Protein AF-A0A3D4B6J5-F1 (afdb_monomer)

Solvent-accessible surface area (backbone atoms only — not comparable to full-atom values): 12930 Å² total; per-residue (Å²): 133,82,93,45,70,67,62,50,54,50,40,15,64,76,48,80,73,34,90,58,74,60,60,47,76,58,86,95,44,76,42,69,60,64,53,72,69,57,47,26,40,58,63,0,44,45,95,86,38,39,26,37,39,36,28,46,95,87,40,67,61,27,52,51,50,52,49,55,35,54,78,70,71,49,35,47,21,80,42,49,40,87,82,30,72,70,48,45,54,50,40,15,64,75,51,79,71,34,83,60,61,22,30,34,30,50,70,84,44,79,38,72,57,65,53,73,67,56,49,28,64,76,59,48,58,86,70,70,82,66,78,61,91,56,78,41,78,36,86,36,34,21,67,67,36,39,52,52,46,59,56,45,51,74,77,63,52,48,56,40,32,39,24,71,81,54,75,16,36,74,50,31,74,34,77,69,41,61,82,47,91,99,41,77,65,44,38,18,46,59,56,31,50,66,62,58,37,97,80,63,66,32,53,22,39,29,81,47,76,57,102,88,49,75,47,60,83,39,51,46,69,74,44,44,77,102

Nearest PDB structures (foldseek):
  5mh4-assembly1_A  TM=7.994E-01  e=3.575E-06  Lactococcus cremoris
  5uwy-assembly1_A-2  TM=8.002E-01  e=4.892E-06  Streptococcus pyogenes
  4gcm-assembly1_A  TM=7.683E-01  e=3.575E-06  Staphylococcus aureus subsp. aureus MW2
  7jyp-assembly1_A-2  TM=7.982E-01  e=8.081E-06  Thermosipho africanus TCF52B
  3cty-assembly1_A  TM=7.848E-01  e=1.513E-05  Thermoplasma acidophilum

Radius of gyration: 24.41 Å; Cα contacts (8 Å, |Δi|>4): 348; chains: 1; bounding box: 59×61×58 Å

pLDDT: mean 81.6, std 15.16, range [32.34, 97.25]

Mean predicted aligned error: 14.59 Å

Sequence (226 aa):
MDIDEDATHRVEAINNGKRIIPTLVIGDQTCTNPDNAVLARVLGINEAGRVILYGADWCPDCHRAKSYLQDNSIHYMFVDIDAHDWAVEAVEHINNGKRSIPTILINDTPYTNPDNATLRDVLNIDQEDVSKCCDTVIIGAGAAGLTAYIYIQRDKFDSLILERKNIGGKAFLTETIENHPGFTKIAGPELMERKADRRLRAIAQVTSATGEGVIASYGVRAYLKR

Secondary structure (DSSP, 8-state):
--S-HHHHHHHHHHTTT---SSEEEETTEEEES--HHHHHHHHTEETTEEEEEEE-TT-HHHHHHHHHHHHTT---EEEETTT-HHHHHHHHHHTTT---SSEEEETTEEEES--HHHHHHHTTTT--------SEEEE--BHHHHHHHHHHHHTT--EEEEESS-TBHHHHT-S-BS-STT-SSB-HHHHHHHHT-TT-TTEEEEEEEETTEEEEEESHHHHHT-

Structure (mmCIF, N/CA/C/O backbone):
data_AF-A0A3D4B6J5-F1
#
_entry.id   AF-A0A3D4B6J5-F1
#
loop_
_atom_site.group_PDB
_atom_site.id
_atom_site.type_symbol
_atom_site.label_atom_id
_atom_site.label_alt_id
_atom_site.label_comp_id
_atom_site.label_asym_id
_atom_site.label_entity_id
_atom_site.label_seq_id
_atom_site.pdbx_PDB_ins_code
_atom_site.Cartn_x
_atom_site.Cartn_y
_atom_site.Cartn_z
_atom_site.occupancy
_atom_site.B_iso_or_equiv
_atom_site.auth_seq_id
_atom_site.auth_comp_id
_atom_site.auth_asym_id
_atom_site.auth_atom_id
_atom_site.pdbx_PDB_model_num
ATOM 1 N N . MET A 1 1 ? 3.116 -38.453 14.203 1.00 48.81 1 MET A N 1
ATOM 2 C CA . MET A 1 1 ? 1.812 -38.934 14.690 1.00 48.81 1 MET A CA 1
ATOM 3 C C . MET A 1 1 ? 0.843 -37.809 14.462 1.00 48.81 1 MET A C 1
ATOM 5 O O . MET A 1 1 ? 1.063 -36.733 15.004 1.00 48.81 1 MET A O 1
ATOM 9 N N . ASP A 1 2 ? -0.132 -38.039 13.597 1.00 59.69 2 ASP A N 1
ATOM 10 C CA . ASP A 1 2 ? -1.177 -37.066 13.317 1.00 59.69 2 ASP A CA 1
ATOM 11 C C . ASP A 1 2 ? -2.192 -37.189 14.428 1.00 59.69 2 ASP A C 1
ATOM 13 O O . ASP A 1 2 ? -2.772 -38.248 14.632 1.00 59.69 2 ASP A O 1
ATOM 17 N N . ILE A 1 3 ? -2.282 -36.137 15.229 1.00 66.25 3 ILE A N 1
ATOM 18 C CA . ILE A 1 3 ? -3.119 -36.123 16.427 1.00 66.25 3 ILE A CA 1
ATOM 19 C C . ILE A 1 3 ? -4.604 -35.999 16.025 1.00 66.25 3 ILE A C 1
ATOM 21 O O . ILE A 1 3 ? -5.478 -36.304 16.827 1.00 66.25 3 ILE A O 1
ATOM 25 N N . ASP A 1 4 ? -4.879 -35.596 14.778 1.00 81.06 4 ASP A N 1
ATOM 26 C CA . ASP A 1 4 ? -6.208 -35.279 14.263 1.00 81.06 4 ASP A CA 1
ATOM 27 C C . ASP A 1 4 ? -6.303 -35.599 12.747 1.00 81.06 4 ASP A C 1
ATOM 29 O O . ASP A 1 4 ? -5.545 -35.059 11.924 1.00 81.06 4 ASP A O 1
ATOM 33 N N . GLU A 1 5 ? -7.204 -36.517 12.379 1.00 82.12 5 GLU A N 1
ATOM 34 C CA . GLU A 1 5 ? -7.488 -36.902 10.986 1.00 82.12 5 GLU A CA 1
ATOM 35 C C . GLU A 1 5 ? -8.218 -35.789 10.215 1.00 82.12 5 GLU A C 1
ATOM 37 O O . GLU A 1 5 ? -7.901 -35.553 9.044 1.00 82.12 5 GLU A O 1
ATOM 42 N N . ASP A 1 6 ? -9.101 -35.027 10.868 1.00 84.50 6 ASP A N 1
ATOM 43 C CA . ASP A 1 6 ? -9.832 -33.914 10.248 1.00 84.50 6 ASP A CA 1
ATOM 44 C C . ASP A 1 6 ? -8.870 -32.786 9.861 1.00 84.50 6 ASP A C 1
ATOM 46 O O . ASP A 1 6 ? -8.948 -32.221 8.763 1.00 84.50 6 ASP A O 1
ATOM 50 N N . ALA A 1 7 ? -7.895 -32.491 10.728 1.00 79.75 7 ALA A N 1
ATOM 51 C CA . ALA A 1 7 ? -6.840 -31.528 10.423 1.00 79.75 7 ALA A CA 1
ATOM 52 C C . ALA A 1 7 ? -6.001 -31.969 9.211 1.00 79.75 7 ALA A C 1
ATOM 54 O O . ALA A 1 7 ? -5.632 -31.142 8.372 1.00 79.75 7 ALA A O 1
ATOM 55 N N . THR A 1 8 ? -5.733 -33.271 9.084 1.00 84.00 8 THR A N 1
ATOM 56 C CA . THR A 1 8 ? -4.980 -33.831 7.952 1.00 84.00 8 THR A CA 1
ATOM 57 C C . THR A 1 8 ? -5.750 -33.687 6.643 1.00 84.00 8 THR A C 1
ATOM 59 O O . THR A 1 8 ? -5.207 -33.128 5.685 1.00 84.00 8 THR A O 1
ATOM 62 N N . HIS A 1 9 ? -7.026 -34.078 6.625 1.00 86.94 9 HIS A N 1
ATOM 63 C CA . HIS A 1 9 ? -7.891 -33.914 5.456 1.00 86.94 9 HIS A CA 1
ATOM 64 C C . HIS A 1 9 ? -8.026 -32.453 5.030 1.00 86.94 9 HIS A C 1
ATOM 66 O O . HIS A 1 9 ? -7.990 -32.139 3.839 1.00 86.94 9 HIS A O 1
ATOM 72 N N . ARG A 1 10 ? -8.124 -31.536 5.994 1.00 86.62 10 ARG A N 1
ATOM 73 C CA . ARG A 1 10 ? -8.232 -30.103 5.720 1.00 86.62 10 ARG A CA 1
ATOM 74 C C . ARG A 1 10 ? -6.950 -29.526 5.112 1.00 86.62 10 ARG A C 1
ATOM 76 O O . ARG A 1 10 ? -7.032 -28.750 4.161 1.00 86.62 10 ARG A O 1
ATOM 83 N N . VAL A 1 11 ? -5.773 -29.926 5.602 1.00 85.69 11 VAL A N 1
ATOM 84 C CA . VAL A 1 11 ? -4.481 -29.527 5.009 1.00 85.69 11 VAL A CA 1
ATOM 85 C C . VAL A 1 11 ? -4.349 -30.047 3.580 1.00 85.69 11 VAL A C 1
ATOM 87 O O . VAL A 1 11 ? -3.918 -29.302 2.701 1.00 85.69 11 VAL A O 1
ATOM 90 N N . GLU A 1 12 ? -4.731 -31.296 3.330 1.00 88.88 12 GLU A N 1
ATOM 91 C CA . GLU A 1 12 ? -4.680 -31.887 1.991 1.00 8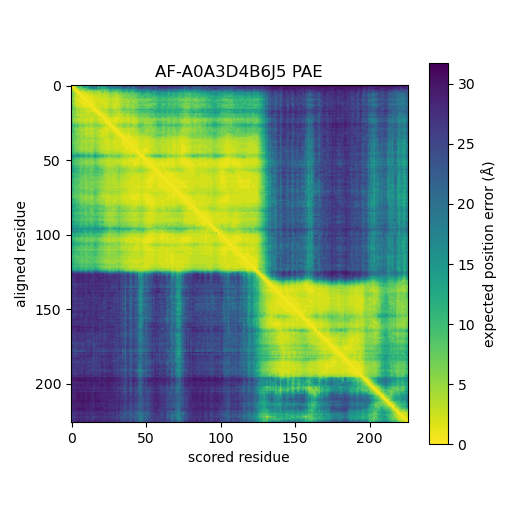8.88 12 GLU A CA 1
ATOM 92 C C . GLU A 1 12 ? -5.668 -31.219 1.033 1.00 88.88 12 GLU A C 1
ATOM 94 O O . GLU A 1 12 ? -5.295 -30.911 -0.100 1.00 88.88 1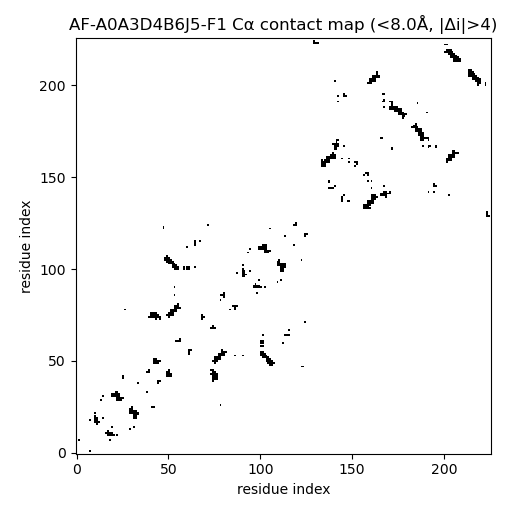2 GLU A O 1
ATOM 99 N N . ALA A 1 13 ? -6.888 -30.915 1.486 1.00 89.62 13 ALA A N 1
ATOM 100 C CA . ALA A 1 13 ? -7.885 -30.200 0.692 1.00 89.62 13 ALA A CA 1
ATOM 101 C C . ALA A 1 13 ? -7.384 -28.815 0.250 1.00 89.62 13 ALA A C 1
ATOM 103 O O . ALA A 1 13 ? -7.515 -28.460 -0.920 1.00 89.62 13 ALA A O 1
ATOM 104 N N . ILE A 1 14 ? -6.740 -28.065 1.153 1.00 87.56 14 ILE A N 1
ATOM 105 C CA . ILE A 1 14 ? -6.145 -26.752 0.844 1.00 87.56 14 ILE A CA 1
ATOM 106 C C . ILE A 1 14 ? -4.997 -26.879 -0.171 1.00 87.56 14 ILE A C 1
ATOM 108 O O . ILE A 1 14 ? -4.792 -26.002 -1.008 1.00 87.56 14 ILE A O 1
ATOM 112 N N . ASN A 1 15 ? -4.246 -27.978 -0.123 1.00 85.44 15 ASN A N 1
ATOM 113 C CA . ASN A 1 15 ? -2.996 -28.147 -0.862 1.00 85.44 15 ASN A CA 1
ATOM 114 C C . ASN A 1 15 ? -3.093 -29.128 -2.039 1.00 85.44 15 ASN A C 1
ATOM 116 O O . ASN A 1 15 ? -2.088 -29.734 -2.423 1.00 85.44 15 ASN A O 1
ATOM 120 N N . ASN A 1 16 ? -4.279 -29.287 -2.635 1.00 87.31 16 ASN A N 1
ATOM 121 C CA . ASN A 1 16 ? -4.508 -30.175 -3.783 1.00 87.31 16 ASN A CA 1
ATOM 122 C C . ASN A 1 16 ? -4.026 -31.621 -3.532 1.00 87.31 16 ASN A C 1
ATOM 124 O O . ASN A 1 16 ? -3.290 -32.198 -4.337 1.00 87.31 16 ASN A O 1
ATOM 128 N N . GLY A 1 17 ? -4.393 -32.183 -2.380 1.00 85.19 17 GLY A N 1
ATOM 129 C CA . GLY A 1 17 ? -4.035 -33.538 -1.951 1.00 85.19 17 GLY A CA 1
ATOM 130 C C . GLY A 1 17 ? -2.618 -33.676 -1.388 1.00 85.19 17 GLY A C 1
ATOM 131 O O . GLY A 1 17 ? -2.179 -34.790 -1.114 1.00 85.19 17 GLY A O 1
ATOM 132 N N . LYS A 1 18 ? -1.869 -32.574 -1.238 1.00 84.94 18 LYS A N 1
ATOM 133 C CA . LYS A 1 18 ? -0.509 -32.599 -0.685 1.00 84.94 18 LYS A CA 1
ATOM 134 C C . LYS A 1 18 ? -0.502 -32.237 0.789 1.00 84.94 18 LYS A C 1
ATOM 136 O O . LYS A 1 18 ? -1.184 -31.325 1.235 1.00 84.94 18 LYS A O 1
ATOM 141 N N . ARG A 1 19 ? 0.380 -32.884 1.540 1.00 84.38 19 ARG A N 1
ATOM 142 C CA . ARG A 1 19 ? 0.513 -32.655 2.975 1.00 84.38 19 ARG A CA 1
ATOM 143 C C . ARG A 1 19 ? 1.647 -31.684 3.286 1.00 84.38 19 ARG A C 1
ATOM 145 O O . ARG A 1 19 ? 2.754 -32.095 3.624 1.00 84.38 19 ARG A O 1
ATOM 152 N N . ILE A 1 20 ? 1.386 -30.391 3.101 1.00 85.12 20 ILE A N 1
ATOM 153 C CA . ILE A 1 20 ? 2.387 -29.331 3.278 1.00 85.12 20 ILE A CA 1
ATOM 154 C C . ILE A 1 20 ? 2.152 -28.621 4.616 1.00 85.12 20 ILE A C 1
ATOM 156 O O . ILE A 1 20 ? 1.038 -28.201 4.921 1.00 85.12 20 ILE A O 1
ATOM 160 N N . ILE A 1 21 ? 3.200 -28.508 5.435 1.00 83.62 21 ILE A N 1
ATOM 161 C CA . ILE A 1 21 ? 3.116 -28.041 6.825 1.00 83.62 21 ILE A CA 1
ATOM 162 C C . ILE A 1 21 ? 4.238 -27.011 7.075 1.00 83.62 21 ILE A C 1
ATOM 164 O O . ILE A 1 21 ? 5.361 -27.261 6.636 1.00 83.62 21 ILE A O 1
ATOM 168 N N . PRO A 1 22 ? 3.974 -25.889 7.777 1.00 87.00 22 PRO A N 1
ATOM 169 C CA . PRO A 1 22 ? 2.674 -25.497 8.324 1.00 87.00 22 PRO A CA 1
ATOM 170 C C . PRO A 1 22 ? 1.731 -24.966 7.238 1.00 87.00 22 PRO A C 1
ATOM 172 O O . PRO A 1 22 ? 2.140 -24.202 6.372 1.00 87.00 22 PRO A O 1
ATOM 175 N N . THR A 1 23 ? 0.456 -25.349 7.303 1.00 88.62 23 THR A N 1
ATOM 176 C CA . THR A 1 23 ? -0.625 -24.680 6.566 1.00 88.62 23 THR A CA 1
ATOM 177 C C . THR A 1 23 ? -1.442 -23.887 7.575 1.00 88.62 23 THR A C 1
ATOM 179 O O . THR A 1 23 ? -1.924 -24.449 8.557 1.00 88.62 23 THR A O 1
ATOM 182 N N . LEU A 1 24 ? -1.552 -22.582 7.357 1.00 88.44 24 LEU A N 1
ATOM 183 C CA . LEU A 1 24 ? -2.227 -21.637 8.239 1.00 88.44 24 LEU A CA 1
ATOM 184 C C . LEU A 1 24 ? -3.483 -21.109 7.551 1.00 88.44 24 LEU A C 1
ATOM 186 O O . LEU A 1 24 ? -3.464 -20.821 6.357 1.00 88.44 24 LEU A O 1
ATOM 190 N N . VAL A 1 25 ? -4.559 -20.956 8.317 1.00 87.06 25 VAL A N 1
ATOM 191 C CA . VAL A 1 25 ? -5.792 -20.294 7.877 1.00 87.06 25 VAL A CA 1
ATOM 192 C C . VAL A 1 25 ? -5.951 -19.042 8.728 1.00 87.06 25 VAL A C 1
ATOM 194 O O . VAL A 1 25 ? -6.054 -19.146 9.950 1.00 87.06 25 VAL A O 1
ATOM 197 N N . ILE A 1 26 ? -5.887 -17.871 8.099 1.00 83.19 26 ILE A N 1
ATOM 198 C CA . ILE A 1 26 ? -5.915 -16.563 8.756 1.00 83.19 26 ILE A CA 1
ATOM 199 C C . ILE A 1 26 ? -7.034 -15.750 8.103 1.00 83.19 26 ILE A C 1
ATOM 201 O O . ILE A 1 26 ? -6.892 -15.296 6.968 1.00 83.19 26 ILE A O 1
ATOM 205 N N . GLY A 1 27 ? -8.158 -15.600 8.807 1.00 75.75 27 GLY A N 1
ATOM 206 C CA . GLY A 1 27 ? -9.394 -15.105 8.193 1.00 75.75 27 GLY A CA 1
ATOM 207 C C . GLY A 1 27 ? -9.782 -15.984 7.001 1.00 75.75 27 GLY A C 1
ATOM 208 O O . GLY A 1 27 ? -9.736 -17.211 7.101 1.00 75.75 27 GLY A O 1
ATOM 209 N N . ASP A 1 28 ? -10.053 -15.356 5.858 1.00 74.94 28 ASP A N 1
ATOM 210 C CA . ASP A 1 28 ? -10.394 -16.046 4.605 1.00 74.94 28 ASP A CA 1
ATOM 211 C C . ASP A 1 28 ? -9.168 -16.485 3.785 1.00 74.94 28 ASP A C 1
ATOM 213 O O . ASP A 1 28 ? -9.298 -17.050 2.697 1.00 74.94 28 ASP A O 1
ATOM 217 N N . GLN A 1 29 ? -7.952 -16.218 4.274 1.00 81.94 29 GLN A N 1
ATOM 218 C CA . GLN A 1 29 ? -6.718 -16.518 3.555 1.00 81.94 29 GLN A CA 1
ATOM 219 C C . GLN A 1 29 ? -6.066 -17.799 4.068 1.00 81.94 29 GLN A C 1
ATOM 221 O O . GLN A 1 29 ? -5.822 -17.978 5.262 1.00 81.94 29 GLN A O 1
ATOM 226 N N . THR A 1 30 ? -5.712 -18.682 3.139 1.00 87.81 30 THR A N 1
ATOM 227 C CA . THR A 1 30 ? -4.920 -19.880 3.423 1.00 87.81 30 THR A CA 1
ATOM 228 C C . THR A 1 30 ? -3.481 -19.680 2.965 1.00 87.81 30 THR A C 1
ATOM 230 O O . THR A 1 30 ? -3.233 -19.366 1.799 1.00 87.81 30 THR A O 1
ATOM 233 N N . CYS A 1 31 ? -2.530 -19.907 3.865 1.00 85.81 31 CYS A N 1
ATOM 234 C CA . CYS A 1 31 ? -1.101 -19.760 3.619 1.00 85.81 31 CYS A CA 1
ATOM 235 C C . CYS A 1 31 ? -0.394 -21.092 3.861 1.00 85.81 31 CYS A C 1
ATOM 237 O O . CYS A 1 31 ? -0.418 -21.621 4.971 1.00 85.81 31 CYS A O 1
ATOM 239 N N . THR A 1 32 ? 0.290 -21.605 2.844 1.00 89.25 32 THR A N 1
ATOM 240 C CA . THR A 1 32 ? 1.023 -22.870 2.932 1.00 89.25 32 THR A CA 1
ATOM 241 C C . THR A 1 32 ? 2.520 -22.615 2.993 1.00 89.25 32 THR A C 1
ATOM 243 O O . THR A 1 32 ? 3.076 -21.995 2.090 1.00 89.25 32 THR A O 1
ATOM 246 N N . ASN A 1 33 ? 3.165 -23.121 4.045 1.00 88.62 33 ASN A N 1
ATOM 247 C CA . ASN A 1 33 ?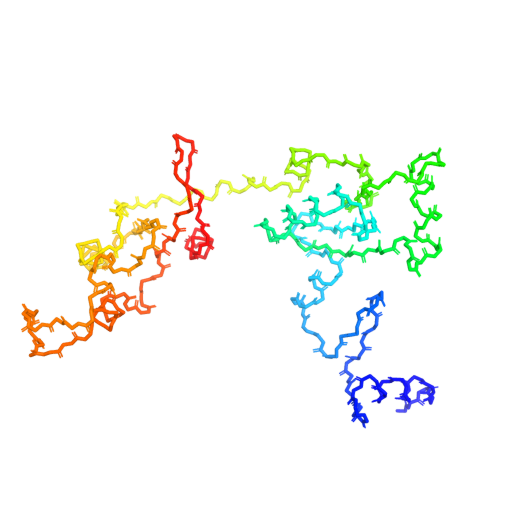 4.573 -22.905 4.376 1.00 88.62 33 ASN A CA 1
ATOM 248 C C . ASN A 1 33 ? 5.015 -21.433 4.201 1.00 88.62 33 ASN A C 1
ATOM 250 O O . ASN A 1 33 ? 5.962 -21.169 3.453 1.00 88.62 33 ASN A O 1
ATOM 254 N N . PRO A 1 34 ? 4.301 -20.462 4.810 1.00 88.62 34 PRO A N 1
ATOM 255 C CA . PRO A 1 34 ? 4.609 -19.057 4.597 1.00 88.62 34 PRO A CA 1
ATOM 256 C C . PRO A 1 34 ? 5.916 -18.668 5.283 1.00 88.62 34 PRO A C 1
ATOM 258 O O . PRO A 1 34 ? 6.216 -19.118 6.389 1.00 88.62 34 PRO A O 1
ATOM 261 N N . ASP A 1 35 ? 6.665 -17.778 4.638 1.00 87.88 35 ASP A N 1
ATOM 262 C CA . ASP A 1 35 ? 7.766 -17.077 5.284 1.00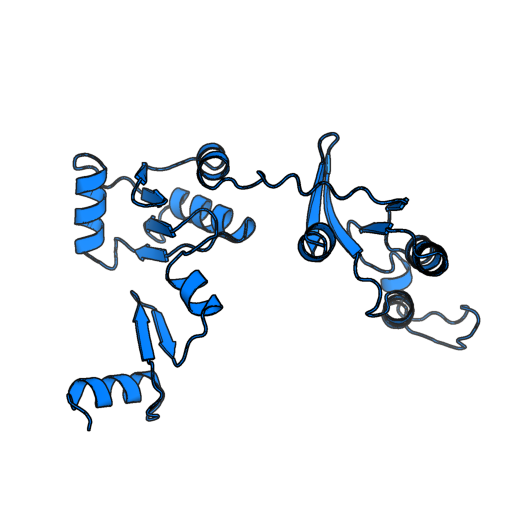 87.88 35 ASP A CA 1
ATOM 263 C C . ASP A 1 35 ? 7.255 -15.905 6.146 1.00 87.88 35 ASP A C 1
ATOM 265 O O . ASP A 1 35 ? 6.070 -15.548 6.153 1.00 87.88 35 ASP A O 1
ATOM 269 N N . ASN A 1 36 ? 8.176 -15.277 6.878 1.00 85.44 36 ASN A N 1
ATOM 270 C CA . ASN A 1 36 ? 7.850 -14.154 7.755 1.00 85.44 36 ASN A CA 1
ATOM 271 C C . ASN A 1 36 ? 7.304 -12.936 6.995 1.00 85.44 36 ASN A C 1
ATOM 273 O O . ASN A 1 36 ? 6.534 -12.173 7.571 1.00 85.44 36 ASN A O 1
ATOM 277 N N . ALA A 1 37 ? 7.674 -12.741 5.725 1.00 81.81 37 ALA A N 1
ATOM 278 C CA . ALA A 1 37 ? 7.199 -11.606 4.937 1.00 81.81 37 ALA A CA 1
ATOM 279 C C . ALA A 1 37 ? 5.725 -11.786 4.549 1.00 81.81 37 ALA A C 1
ATOM 281 O O . ALA A 1 37 ? 4.925 -10.856 4.673 1.00 81.81 37 ALA A O 1
ATOM 282 N N . VAL A 1 38 ? 5.343 -13.002 4.149 1.00 84.62 38 VAL A N 1
ATOM 283 C CA . VAL A 1 38 ? 3.942 -13.359 3.899 1.00 84.62 38 VAL A CA 1
ATOM 284 C C . VAL A 1 38 ? 3.121 -13.200 5.176 1.00 84.62 38 VAL A C 1
ATOM 286 O O . VAL A 1 38 ? 2.065 -12.567 5.138 1.00 84.62 38 VAL A O 1
ATOM 289 N N . LEU A 1 39 ? 3.615 -13.715 6.306 1.00 88.44 39 LEU A N 1
ATOM 290 C CA . LEU A 1 39 ? 2.925 -13.598 7.593 1.00 88.44 39 LEU A CA 1
ATOM 291 C C . LEU A 1 39 ? 2.754 -12.145 8.032 1.00 88.44 39 LEU A C 1
ATOM 293 O O . LEU A 1 39 ? 1.656 -11.770 8.435 1.00 88.44 39 LEU A O 1
ATOM 297 N N . ALA A 1 40 ? 3.799 -11.323 7.911 1.00 88.00 40 ALA A N 1
ATOM 298 C CA . ALA A 1 40 ? 3.727 -9.910 8.260 1.00 88.00 40 ALA A CA 1
ATOM 299 C C . ALA A 1 40 ? 2.655 -9.187 7.437 1.00 88.00 40 ALA A C 1
ATOM 301 O O . ALA A 1 40 ? 1.823 -8.472 7.995 1.00 88.00 40 ALA A O 1
ATOM 302 N N . ARG A 1 41 ? 2.601 -9.454 6.128 1.00 88.81 41 ARG A N 1
ATOM 303 C CA . ARG A 1 41 ? 1.592 -8.876 5.238 1.00 88.81 41 ARG A CA 1
ATOM 304 C C . ARG A 1 41 ? 0.167 -9.266 5.626 1.00 88.81 41 ARG A C 1
ATOM 306 O O . ARG A 1 41 ? -0.690 -8.395 5.703 1.00 88.81 41 ARG A O 1
ATOM 313 N N . VAL A 1 42 ? -0.077 -10.557 5.855 1.00 89.81 42 VAL A N 1
ATOM 314 C CA . VAL A 1 42 ? -1.424 -11.093 6.130 1.00 89.81 42 VAL A CA 1
ATOM 315 C C . VAL A 1 42 ? -1.921 -10.693 7.520 1.00 89.81 42 VAL A C 1
ATOM 317 O O . VAL A 1 42 ? -3.087 -10.351 7.692 1.00 89.81 42 VAL A O 1
ATOM 320 N N . LEU A 1 43 ? -1.036 -10.695 8.519 1.00 91.50 43 LEU A N 1
ATOM 321 C CA . LEU A 1 43 ? -1.382 -10.342 9.900 1.00 91.50 43 LEU A CA 1
ATOM 322 C C . LEU A 1 43 ? -1.377 -8.829 10.161 1.00 91.50 43 LEU A C 1
ATOM 324 O O . LEU A 1 43 ? -1.731 -8.409 11.267 1.00 91.50 43 LEU A O 1
ATOM 328 N N . GLY A 1 44 ? -0.989 -8.030 9.163 1.00 93.06 44 GLY A N 1
ATOM 329 C CA . GLY A 1 44 ? -0.906 -6.577 9.250 1.00 93.06 44 GLY A CA 1
ATOM 330 C C . GLY A 1 44 ? 0.229 -6.072 10.135 1.00 93.06 44 GLY A C 1
ATOM 331 O O . GLY A 1 44 ? 0.065 -5.061 10.805 1.00 93.06 44 GLY A O 1
ATOM 332 N N . ILE A 1 45 ? 1.346 -6.793 10.210 1.00 91.50 45 ILE A N 1
ATOM 333 C CA . ILE A 1 45 ? 2.488 -6.457 11.067 1.00 91.50 45 ILE A CA 1
ATOM 334 C C . ILE A 1 45 ? 3.428 -5.515 10.314 1.00 91.50 45 ILE A C 1
ATOM 336 O O . ILE A 1 45 ? 3.911 -5.849 9.234 1.00 91.50 45 ILE A O 1
ATOM 340 N N . ASN A 1 46 ? 3.728 -4.371 10.922 1.00 88.50 46 ASN A N 1
ATOM 341 C CA . ASN A 1 46 ? 4.657 -3.357 10.425 1.00 88.50 46 ASN A CA 1
ATOM 342 C C . ASN A 1 46 ? 5.662 -2.979 11.519 1.00 88.50 46 ASN A C 1
ATOM 344 O O . ASN A 1 46 ? 5.482 -3.331 12.684 1.00 88.50 46 ASN A O 1
ATOM 348 N N . GLU A 1 47 ? 6.681 -2.193 11.165 1.00 80.50 47 GLU A N 1
ATOM 349 C CA . GLU A 1 47 ? 7.610 -1.598 12.140 1.00 80.50 47 GLU A CA 1
ATOM 350 C C . GLU A 1 47 ? 6.877 -0.689 13.147 1.00 80.50 47 GLU A C 1
ATOM 352 O O . GLU A 1 47 ? 7.153 -0.751 14.341 1.00 80.50 47 GLU A O 1
ATOM 357 N N . ALA A 1 48 ? 5.878 0.078 12.687 1.00 76.31 48 ALA A N 1
ATOM 358 C CA . ALA A 1 48 ? 5.014 0.909 13.536 1.00 76.31 48 ALA A CA 1
ATOM 359 C C . ALA A 1 48 ? 4.005 0.098 14.380 1.00 76.31 48 ALA A C 1
ATOM 361 O O . ALA A 1 48 ? 3.347 0.643 15.268 1.00 76.31 48 ALA A O 1
ATOM 362 N N . GLY A 1 49 ? 3.875 -1.206 14.113 1.00 87.38 49 GLY A N 1
ATOM 363 C CA . GLY A 1 49 ? 2.983 -2.108 14.830 1.00 87.38 49 GLY A CA 1
ATOM 364 C C . GLY A 1 49 ? 1.933 -2.799 13.961 1.00 87.38 49 GLY A C 1
ATOM 365 O O . GLY A 1 49 ? 2.060 -2.880 12.735 1.00 87.38 49 GLY A O 1
ATOM 366 N N . ARG A 1 50 ? 0.907 -3.362 14.610 1.00 94.38 50 ARG A N 1
ATOM 367 C CA . ARG A 1 50 ? -0.125 -4.166 13.940 1.00 94.38 50 ARG A CA 1
ATOM 368 C C . ARG A 1 50 ? -1.311 -3.309 13.510 1.00 94.38 50 ARG A C 1
ATOM 370 O O . ARG A 1 50 ? -1.877 -2.596 14.335 1.00 94.38 50 ARG A O 1
ATOM 377 N N . VAL A 1 51 ? -1.715 -3.444 12.248 1.00 96.38 51 VAL A N 1
ATOM 378 C CA . VAL A 1 51 ? -2.845 -2.736 11.639 1.00 96.38 51 VAL A CA 1
ATOM 379 C C . VAL A 1 51 ? -3.945 -3.726 11.264 1.00 96.38 51 VAL A C 1
ATOM 381 O O . VAL A 1 51 ? -3.714 -4.673 10.508 1.00 96.38 51 VAL A O 1
ATOM 384 N N . ILE A 1 52 ? -5.154 -3.500 11.773 1.00 95.81 52 ILE A N 1
ATOM 385 C CA . ILE A 1 52 ? -6.357 -4.278 11.448 1.00 95.81 52 ILE A CA 1
ATOM 386 C C . ILE A 1 52 ? -7.409 -3.312 10.912 1.00 95.81 52 ILE A C 1
ATOM 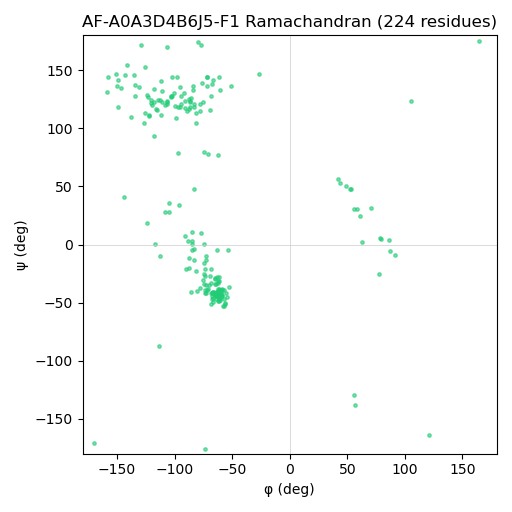388 O O . ILE A 1 52 ? -7.719 -2.325 11.570 1.00 95.81 52 ILE A O 1
ATOM 392 N N . LEU A 1 53 ? -7.962 -3.583 9.732 1.00 96.31 53 LEU A N 1
ATOM 393 C CA . LEU A 1 53 ? -8.999 -2.765 9.106 1.00 96.31 53 LEU A CA 1
ATOM 394 C C . LEU A 1 53 ? -10.307 -3.549 9.079 1.00 96.31 53 LEU A C 1
ATOM 396 O O . LEU A 1 53 ? -10.434 -4.507 8.318 1.00 96.31 53 LEU A O 1
ATOM 400 N N . TYR A 1 54 ? -11.279 -3.105 9.870 1.00 96.69 54 TYR A N 1
ATOM 401 C CA . TYR A 1 54 ? -12.665 -3.549 9.779 1.00 96.69 54 TYR A CA 1
ATOM 402 C C . TYR A 1 54 ? -13.398 -2.706 8.742 1.00 96.69 54 TYR A C 1
ATOM 404 O O . TYR A 1 54 ? -13.397 -1.469 8.818 1.00 96.69 54 TYR A O 1
ATOM 412 N N . GLY A 1 55 ? -14.029 -3.357 7.774 1.00 95.94 55 GLY A N 1
ATOM 413 C CA . GLY A 1 55 ? -14.744 -2.659 6.714 1.00 95.94 55 GLY A CA 1
ATOM 414 C C . GLY A 1 55 ? -15.583 -3.590 5.860 1.00 95.94 55 GLY A C 1
ATOM 415 O O . GLY A 1 55 ? -15.738 -4.756 6.188 1.00 95.94 55 GLY A O 1
ATOM 416 N N . ALA A 1 56 ? -16.099 -3.049 4.762 1.00 95.00 56 ALA A N 1
ATOM 417 C CA . ALA A 1 56 ? -16.884 -3.777 3.774 1.00 95.00 56 ALA A CA 1
ATOM 418 C C . ALA A 1 56 ? -16.533 -3.289 2.362 1.00 95.00 56 ALA A C 1
ATOM 420 O O . ALA A 1 56 ? -16.111 -2.139 2.183 1.00 95.00 56 ALA A O 1
ATOM 421 N N . ASP A 1 57 ? -16.727 -4.139 1.356 1.00 91.94 57 ASP A N 1
ATOM 422 C CA . ASP A 1 57 ? -16.359 -3.850 -0.041 1.00 91.94 57 ASP A CA 1
ATOM 423 C C . ASP A 1 57 ? -17.280 -2.832 -0.738 1.00 91.94 57 ASP A C 1
ATOM 425 O O . ASP A 1 57 ? -16.953 -2.290 -1.789 1.00 91.94 57 ASP A O 1
ATOM 429 N N . TRP A 1 58 ? -18.442 -2.518 -0.168 1.00 93.12 58 TRP A N 1
ATOM 430 C CA . TRP A 1 58 ? -19.325 -1.479 -0.710 1.00 93.12 58 TRP A CA 1
ATOM 431 C C . TRP A 1 58 ? -18.993 -0.073 -0.186 1.00 93.12 58 TRP A C 1
ATOM 433 O O . TRP A 1 58 ? -19.520 0.915 -0.700 1.00 93.12 58 TRP A O 1
ATOM 443 N N . CYS A 1 59 ? -18.145 0.047 0.840 1.00 94.69 59 CYS A N 1
ATOM 444 C CA . CYS A 1 59 ? -17.909 1.307 1.538 1.00 94.69 59 CYS A CA 1
ATOM 445 C C . CYS A 1 59 ? -16.811 2.153 0.853 1.00 94.69 59 CYS A C 1
ATOM 447 O O . CYS A 1 59 ? -15.643 1.748 0.839 1.00 94.69 59 CYS A O 1
ATOM 449 N N . PRO A 1 60 ? -17.124 3.373 0.361 1.00 95.12 60 PRO A N 1
ATOM 450 C CA . PRO A 1 60 ? -16.136 4.236 -0.294 1.00 95.12 60 PRO A CA 1
ATOM 451 C C . PRO A 1 60 ? -14.961 4.627 0.612 1.00 95.12 60 PRO A C 1
ATOM 453 O O . PRO A 1 60 ? -13.813 4.636 0.167 1.00 95.12 60 PRO A O 1
ATOM 456 N N . ASP A 1 61 ? -15.223 4.900 1.893 1.00 96.69 61 ASP A N 1
ATOM 457 C CA . ASP A 1 61 ? -14.176 5.238 2.861 1.00 96.69 61 ASP A CA 1
ATOM 458 C C . ASP A 1 61 ? -13.261 4.045 3.169 1.00 96.69 61 ASP A C 1
ATOM 460 O O . ASP A 1 61 ? -12.054 4.223 3.341 1.00 96.69 61 ASP A O 1
ATOM 464 N N . CYS A 1 62 ? -13.793 2.816 3.156 1.00 96.31 62 CYS A N 1
ATOM 465 C CA . CYS A 1 62 ? -12.970 1.610 3.264 1.00 96.31 62 CYS A CA 1
ATOM 466 C C . CYS A 1 62 ? -12.036 1.479 2.058 1.00 96.31 62 CYS A C 1
ATOM 468 O O . CYS A 1 62 ? -10.855 1.192 2.232 1.00 96.31 62 CYS A O 1
ATOM 470 N N . HIS A 1 63 ? -12.528 1.730 0.842 1.00 95.38 63 HIS A N 1
ATOM 471 C CA . HIS A 1 63 ? -11.698 1.701 -0.368 1.00 95.38 63 HIS A CA 1
ATOM 472 C C . HIS A 1 63 ? -10.606 2.771 -0.358 1.00 95.38 63 HIS A C 1
ATOM 474 O O . HIS A 1 63 ? -9.461 2.480 -0.719 1.00 95.38 63 HIS A O 1
ATOM 480 N N . ARG A 1 64 ? -10.937 3.981 0.109 1.00 96.00 64 ARG A N 1
ATOM 481 C CA . ARG A 1 64 ? -9.966 5.061 0.326 1.00 96.00 64 ARG A CA 1
ATOM 482 C C . ARG A 1 64 ? -8.873 4.624 1.299 1.00 96.00 64 ARG A C 1
ATOM 484 O O . ARG A 1 64 ? -7.696 4.724 0.962 1.00 96.00 64 ARG A O 1
ATOM 491 N N . ALA A 1 65 ? -9.251 4.120 2.474 1.00 96.44 65 ALA A N 1
ATOM 492 C CA . ALA A 1 65 ? -8.298 3.691 3.492 1.00 96.44 65 ALA A CA 1
ATOM 493 C C . ALA A 1 65 ? -7.434 2.507 3.019 1.00 96.44 65 ALA A C 1
ATOM 495 O O . ALA A 1 65 ? -6.21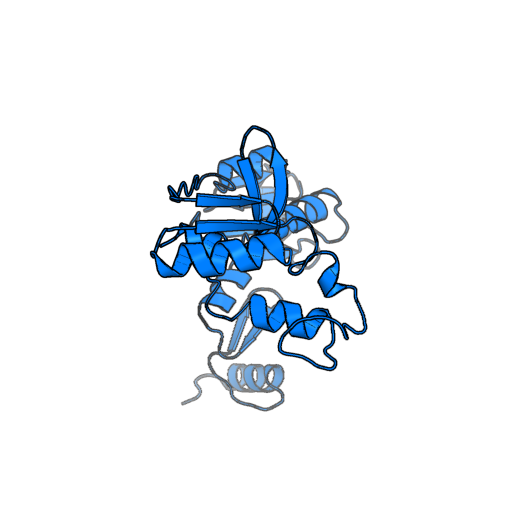5 2.554 3.166 1.00 96.44 65 ALA A O 1
ATOM 496 N N . LYS A 1 66 ? -8.036 1.489 2.382 1.00 94.62 66 LYS A N 1
ATOM 497 C CA . LYS A 1 66 ? -7.317 0.349 1.779 1.00 94.62 66 LYS A CA 1
ATOM 498 C C . LYS A 1 66 ? -6.269 0.829 0.769 1.00 94.62 66 LYS A C 1
ATOM 500 O O . LYS A 1 66 ? -5.112 0.432 0.880 1.00 94.62 66 LYS A O 1
ATOM 505 N N . SER A 1 67 ? -6.661 1.699 -0.168 1.00 89.06 67 SER A N 1
ATOM 506 C CA . SER A 1 67 ? -5.743 2.237 -1.186 1.00 89.06 67 SER A CA 1
ATOM 507 C C . SER A 1 67 ? -4.611 3.029 -0.538 1.00 89.06 67 SER A C 1
ATOM 509 O O . SER A 1 67 ? -3.447 2.782 -0.826 1.00 89.06 67 SER A O 1
ATOM 511 N N . TYR A 1 68 ? -4.932 3.906 0.420 1.00 90.19 68 TYR A N 1
ATOM 512 C CA . TYR A 1 68 ? -3.931 4.717 1.109 1.00 90.19 68 TYR A CA 1
ATOM 513 C C . TYR A 1 68 ? -2.889 3.870 1.859 1.00 90.19 68 TYR A C 1
ATOM 515 O O . TYR A 1 68 ? -1.693 4.146 1.773 1.00 90.19 68 TYR A O 1
ATOM 523 N N . LEU A 1 69 ? -3.314 2.812 2.559 1.00 91.06 69 LEU A N 1
ATOM 524 C CA . LEU A 1 69 ? -2.393 1.891 3.234 1.00 91.06 69 LEU A CA 1
ATOM 525 C C . LEU A 1 69 ? -1.525 1.115 2.228 1.00 91.06 69 LEU A C 1
ATOM 527 O O . LEU A 1 69 ? -0.320 0.978 2.440 1.00 91.06 69 LEU A O 1
ATOM 531 N N . GLN A 1 70 ? -2.109 0.652 1.116 1.00 85.88 70 GLN A N 1
ATOM 532 C CA . GLN A 1 70 ? -1.385 -0.069 0.060 1.00 85.88 70 GLN A CA 1
ATOM 533 C C . GLN A 1 70 ? -0.335 0.809 -0.627 1.00 85.88 70 GLN A C 1
ATOM 535 O O . GLN A 1 70 ? 0.816 0.388 -0.756 1.00 85.88 70 GLN A O 1
ATOM 540 N N . ASP A 1 71 ? -0.706 2.033 -1.002 1.00 81.62 71 ASP A N 1
ATOM 541 C CA . ASP A 1 71 ? 0.175 2.991 -1.677 1.00 81.62 71 ASP A CA 1
ATOM 542 C C . ASP A 1 71 ? 1.388 3.358 -0.806 1.00 81.62 71 ASP A C 1
ATOM 544 O O . ASP A 1 71 ? 2.492 3.559 -1.315 1.00 81.62 71 ASP A O 1
ATOM 548 N N . ASN A 1 72 ? 1.216 3.353 0.520 1.00 82.06 72 ASN A N 1
ATOM 549 C CA . ASN A 1 72 ? 2.283 3.614 1.489 1.00 82.06 72 ASN A CA 1
ATOM 550 C C . ASN A 1 72 ? 3.027 2.352 1.957 1.00 82.06 72 ASN A C 1
ATOM 552 O O . ASN A 1 72 ? 3.904 2.431 2.820 1.00 82.06 72 ASN A O 1
ATOM 556 N N . SER A 1 73 ? 2.745 1.192 1.350 1.00 83.00 73 SER A N 1
ATOM 557 C CA . SER A 1 73 ? 3.341 -0.105 1.708 1.00 83.00 73 SER A CA 1
ATOM 558 C C . SER A 1 73 ? 3.105 -0.522 3.167 1.00 83.00 73 SER A C 1
ATOM 560 O O . SER A 1 73 ? 3.938 -1.219 3.745 1.00 83.00 73 SER A O 1
ATOM 562 N N . ILE A 1 74 ? 1.978 -0.118 3.756 1.00 89.38 74 ILE A N 1
ATOM 563 C CA . ILE A 1 74 ? 1.564 -0.546 5.092 1.00 89.38 74 ILE A CA 1
ATOM 564 C C . ILE A 1 74 ? 0.786 -1.857 4.977 1.00 89.38 74 ILE A C 1
ATOM 566 O O . ILE A 1 74 ? -0.224 -1.959 4.276 1.00 89.38 74 ILE A O 1
ATOM 570 N N . HIS A 1 75 ? 1.259 -2.881 5.675 1.00 93.12 75 HIS A N 1
ATOM 571 C CA . HIS A 1 75 ? 0.561 -4.149 5.829 1.00 93.12 75 HIS A CA 1
ATOM 572 C C . HIS A 1 75 ? -0.649 -3.973 6.744 1.00 93.12 75 HIS A C 1
ATOM 574 O O . HIS A 1 75 ? -0.546 -3.350 7.796 1.00 93.12 75 HIS A O 1
ATOM 580 N N . TYR A 1 76 ? -1.787 -4.558 6.384 1.00 94.56 76 TYR A N 1
ATOM 581 C CA . TYR A 1 76 ? -2.974 -4.575 7.234 1.00 94.56 76 TYR A CA 1
ATOM 582 C C . TYR A 1 76 ? -3.712 -5.901 7.093 1.00 94.56 76 TYR A C 1
ATOM 584 O O . TYR A 1 76 ? -3.764 -6.486 6.011 1.00 94.56 76 TYR A O 1
ATOM 592 N N . MET A 1 77 ? -4.315 -6.347 8.190 1.00 94.69 77 MET A N 1
ATOM 593 C CA . MET A 1 77 ? -5.258 -7.457 8.181 1.00 94.69 77 MET A CA 1
ATOM 594 C C . MET A 1 77 ? -6.653 -6.900 7.903 1.00 94.69 77 MET A C 1
ATOM 596 O O . MET A 1 77 ? -7.166 -6.106 8.691 1.00 94.69 77 MET A O 1
ATOM 600 N N . PHE A 1 78 ? -7.259 -7.281 6.781 1.00 94.62 78 PHE A N 1
ATOM 601 C CA . PHE A 1 78 ? -8.638 -6.903 6.478 1.00 94.62 78 PHE A CA 1
ATOM 602 C C . PHE A 1 78 ? -9.611 -7.869 7.150 1.00 94.62 78 PHE A C 1
ATOM 604 O O . PHE A 1 78 ? -9.441 -9.083 7.051 1.00 94.62 78 PHE A O 1
ATOM 611 N N . VAL A 1 79 ? -10.626 -7.322 7.811 1.00 94.06 79 VAL A N 1
ATOM 612 C CA . VAL A 1 79 ? -11.736 -8.079 8.385 1.00 94.06 79 VAL A CA 1
ATOM 613 C C . VAL A 1 79 ? -13.023 -7.538 7.780 1.00 94.06 79 VAL A C 1
ATOM 615 O O . VAL A 1 79 ? -13.412 -6.398 8.047 1.00 94.06 79 VAL A O 1
ATOM 618 N N . ASP A 1 80 ? -13.658 -8.356 6.945 1.00 93.25 80 ASP A N 1
ATOM 619 C CA 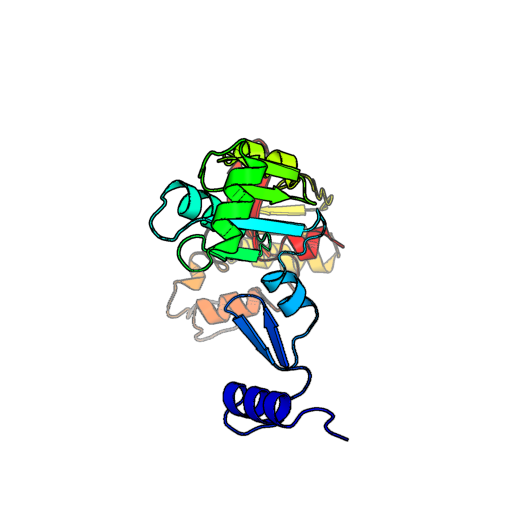. ASP A 1 80 ? -14.940 -8.019 6.341 1.00 93.25 80 ASP A CA 1
ATOM 620 C C . ASP A 1 80 ? -16.073 -8.220 7.353 1.00 93.25 80 ASP A C 1
ATOM 622 O O . ASP A 1 80 ? -16.269 -9.329 7.864 1.00 93.25 80 ASP A O 1
ATOM 626 N N . ILE A 1 81 ? -16.804 -7.143 7.640 1.00 93.38 81 ILE A N 1
ATOM 627 C CA . ILE A 1 81 ? -17.948 -7.164 8.556 1.00 93.38 81 ILE A CA 1
ATOM 628 C C . ILE A 1 81 ? -19.178 -7.852 7.952 1.00 93.38 81 ILE A C 1
ATOM 630 O O . ILE A 1 81 ? -20.036 -8.296 8.708 1.00 93.38 81 ILE A O 1
ATOM 634 N N . ASP A 1 82 ? -19.263 -7.960 6.622 1.00 91.62 82 ASP A N 1
ATOM 635 C CA . ASP A 1 82 ? -20.374 -8.642 5.947 1.00 91.62 82 ASP A CA 1
ATOM 636 C C . ASP A 1 82 ? -20.169 -10.169 5.932 1.00 91.62 82 ASP A C 1
ATOM 638 O O . ASP A 1 82 ? -21.131 -10.930 5.834 1.00 91.62 82 ASP A O 1
ATOM 642 N N . ALA A 1 83 ? -18.919 -10.628 6.065 1.00 89.62 83 ALA A N 1
ATOM 643 C CA . ALA A 1 83 ? -18.575 -12.049 6.103 1.00 89.62 83 ALA A CA 1
ATOM 644 C C . ALA A 1 83 ? -18.568 -12.642 7.525 1.00 89.62 83 ALA A C 1
ATOM 646 O O . ALA A 1 83 ? -18.664 -13.860 7.683 1.00 89.62 83 ALA A O 1
ATOM 647 N N . HIS A 1 84 ? -18.439 -11.805 8.561 1.00 88.06 84 HIS A N 1
ATOM 648 C CA . HIS A 1 84 ? -18.170 -12.255 9.925 1.00 88.06 84 HIS A CA 1
ATOM 649 C C . HIS A 1 84 ? -19.002 -11.508 10.979 1.00 88.06 84 HIS A C 1
ATOM 651 O O . HIS A 1 84 ? -18.699 -10.367 11.322 1.00 88.06 84 HIS A O 1
ATOM 657 N N . ASP A 1 85 ? -19.969 -12.191 11.601 1.00 89.25 85 ASP A N 1
ATOM 658 C CA . ASP A 1 85 ? -20.824 -11.604 12.651 1.00 89.25 85 ASP A CA 1
ATOM 659 C C . ASP A 1 85 ? -20.019 -11.052 13.842 1.00 89.25 85 ASP A C 1
ATOM 661 O O . ASP A 1 85 ? -20.296 -9.964 14.348 1.00 89.25 85 ASP A O 1
ATOM 665 N N . TRP A 1 86 ? -18.955 -11.753 14.250 1.00 91.69 86 TRP A N 1
ATOM 666 C CA . TRP A 1 86 ? -18.085 -11.317 15.350 1.00 91.69 86 TRP A CA 1
ATOM 667 C C . TRP A 1 86 ? -17.391 -9.976 15.064 1.00 91.69 86 TRP A C 1
ATOM 669 O O . TRP A 1 86 ? -17.067 -9.228 15.988 1.00 91.69 86 TRP A O 1
ATOM 679 N N . ALA A 1 87 ? -17.154 -9.652 13.789 1.00 90.94 87 ALA A N 1
ATOM 680 C CA . ALA A 1 87 ? -16.520 -8.402 13.395 1.00 90.94 87 ALA A CA 1
ATOM 681 C C . ALA A 1 87 ? -17.476 -7.217 13.583 1.00 90.94 87 ALA A C 1
ATOM 683 O O . ALA A 1 87 ? -17.048 -6.138 13.995 1.00 90.94 87 ALA A O 1
ATOM 684 N N . VAL A 1 88 ? -18.775 -7.428 13.351 1.00 90.62 88 VAL A N 1
ATOM 685 C CA . VAL A 1 88 ? -19.819 -6.435 13.633 1.00 90.62 88 VAL A CA 1
ATOM 686 C C . VAL A 1 88 ? -19.870 -6.130 15.128 1.00 90.62 88 VAL A C 1
ATOM 688 O O . VAL A 1 88 ? -19.823 -4.960 15.506 1.00 90.62 88 VAL A O 1
ATOM 691 N N . GLU A 1 89 ? -19.899 -7.166 15.972 1.00 91.56 89 GLU A N 1
ATOM 692 C CA . GLU A 1 89 ? -19.902 -7.012 17.434 1.00 91.56 89 GLU A CA 1
ATOM 693 C C . GLU A 1 89 ? -18.656 -6.263 17.927 1.00 91.56 89 GLU A C 1
ATOM 695 O O . GLU A 1 89 ? -18.757 -5.359 18.760 1.00 91.56 89 GLU A O 1
ATOM 700 N N . ALA A 1 90 ? -17.483 -6.583 17.371 1.00 90.88 90 ALA A N 1
ATOM 701 C CA . ALA A 1 90 ? -16.240 -5.889 17.693 1.00 90.88 90 ALA A CA 1
ATOM 702 C C . ALA A 1 90 ? -16.315 -4.392 17.345 1.00 90.88 90 ALA A C 1
ATOM 704 O O . ALA A 1 90 ? -15.992 -3.545 18.180 1.00 90.88 90 ALA A O 1
ATOM 705 N N . VAL A 1 91 ? -16.783 -4.051 16.138 1.00 93.00 91 VAL A N 1
ATOM 706 C CA . VAL A 1 91 ? -16.931 -2.655 15.691 1.00 93.00 91 VAL A CA 1
ATOM 707 C C . VAL A 1 91 ? -17.955 -1.901 16.540 1.00 93.00 91 VAL A C 1
ATOM 709 O O . VAL A 1 91 ? -17.707 -0.750 16.906 1.00 93.00 91 VAL A O 1
ATOM 712 N N . GLU A 1 92 ? -19.081 -2.525 16.886 1.00 93.31 92 GLU A N 1
ATOM 713 C CA . GLU A 1 92 ? -20.083 -1.924 17.770 1.00 93.31 92 GLU A CA 1
ATOM 714 C C . GLU A 1 92 ? -19.513 -1.664 19.164 1.00 93.31 92 GLU A C 1
ATOM 716 O O . GLU A 1 92 ? -19.701 -0.571 19.702 1.00 93.31 92 GLU A O 1
ATOM 721 N N . HIS A 1 93 ? -18.780 -2.622 19.735 1.00 92.31 93 HIS A N 1
ATOM 722 C CA . HIS A 1 93 ? -18.159 -2.460 21.046 1.00 92.31 93 HIS A CA 1
ATOM 723 C C . HIS A 1 93 ? -17.160 -1.296 21.062 1.00 92.31 93 HIS A C 1
ATOM 725 O O . HIS A 1 93 ? -17.202 -0.452 21.956 1.00 92.31 93 HIS A O 1
ATOM 731 N N . ILE A 1 94 ? -16.315 -1.207 20.031 1.00 91.19 94 ILE A N 1
ATOM 732 C CA . ILE A 1 94 ? -15.320 -0.140 19.872 1.00 91.19 94 ILE A CA 1
ATOM 733 C C . ILE A 1 94 ? -15.984 1.241 19.755 1.00 91.19 94 ILE A C 1
ATOM 735 O O . ILE A 1 94 ? -15.498 2.225 20.310 1.00 91.19 94 ILE A O 1
ATOM 739 N N . ASN A 1 95 ? -17.103 1.326 19.036 1.00 89.88 95 ASN A N 1
ATOM 740 C CA . ASN A 1 95 ? -17.715 2.594 18.644 1.00 89.88 95 ASN A CA 1
ATOM 741 C C . ASN A 1 95 ? -18.969 2.957 19.455 1.00 89.88 95 ASN A C 1
ATOM 743 O O . ASN A 1 95 ? -19.847 3.665 18.946 1.00 89.88 95 ASN A O 1
ATOM 747 N N . ASN A 1 96 ? -19.078 2.491 20.703 1.00 86.81 96 ASN A N 1
ATOM 748 C CA . ASN A 1 96 ? -20.223 2.755 21.587 1.00 86.81 96 ASN A CA 1
ATOM 749 C C . ASN A 1 96 ? -21.581 2.412 20.935 1.00 86.81 96 ASN A C 1
ATOM 751 O O . ASN A 1 96 ? -22.517 3.215 20.940 1.00 86.81 96 ASN A O 1
ATOM 755 N N . GLY A 1 97 ? -21.668 1.227 20.333 1.00 85.12 97 GLY A N 1
ATOM 756 C CA . GLY A 1 97 ? -22.860 0.683 19.678 1.00 85.12 97 GLY A CA 1
ATOM 757 C C . GLY A 1 97 ? -23.045 1.097 18.216 1.00 85.12 97 GLY A C 1
ATOM 758 O O . GLY A 1 97 ? -24.062 0.758 17.615 1.00 85.12 97 GLY A O 1
ATOM 759 N N . LYS A 1 98 ? -22.105 1.842 17.618 1.00 85.81 98 LYS A N 1
ATOM 760 C CA . LYS A 1 98 ? -22.203 2.265 16.211 1.00 85.81 98 LYS A CA 1
ATOM 761 C C . LYS A 1 98 ? -21.454 1.312 15.282 1.00 85.81 98 LYS A C 1
ATOM 763 O O . LYS A 1 98 ? -20.292 1.003 15.503 1.00 85.81 98 LYS A O 1
ATOM 768 N N . ARG A 1 99 ? -22.064 0.953 14.152 1.00 89.00 99 ARG A N 1
ATOM 769 C CA . ARG A 1 99 ? -21.407 0.204 13.060 1.00 89.00 99 ARG A CA 1
ATOM 770 C C . ARG A 1 99 ? -20.620 1.123 12.121 1.00 89.00 99 ARG A C 1
ATOM 772 O O . ARG A 1 99 ? -20.802 1.095 10.908 1.00 89.00 99 ARG A O 1
ATOM 779 N N . SER A 1 100 ? -19.806 2.010 12.684 1.00 92.81 100 SER A N 1
ATOM 780 C CA . SER A 1 100 ? -19.039 2.969 11.889 1.00 92.81 100 SER A CA 1
ATOM 781 C C . SER A 1 100 ? -17.858 2.271 11.212 1.00 92.81 100 SER A C 1
ATOM 783 O O . SER A 1 100 ? -17.002 1.706 11.889 1.00 92.81 100 SER A O 1
ATOM 785 N N . ILE A 1 101 ? -17.785 2.341 9.883 1.00 95.06 101 ILE A N 1
ATOM 786 C CA . ILE A 1 101 ? -16.671 1.813 9.084 1.00 95.06 101 ILE A CA 1
ATOM 787 C C . ILE A 1 101 ? -16.089 2.900 8.163 1.00 95.06 101 ILE A C 1
ATOM 789 O O . ILE A 1 101 ? -16.828 3.807 7.777 1.00 95.06 101 ILE A O 1
ATOM 793 N N . PRO A 1 102 ? -14.796 2.822 7.794 1.00 97.25 102 PRO A 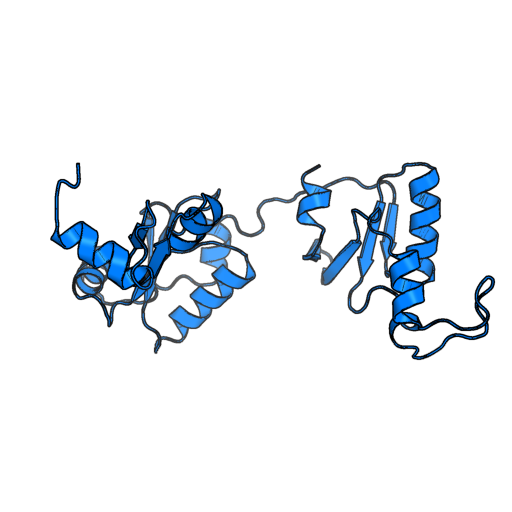N 1
ATOM 794 C CA . PRO A 1 102 ? -13.799 1.865 8.280 1.00 97.25 102 PRO A CA 1
ATOM 795 C C . PRO A 1 102 ? -13.461 2.100 9.757 1.00 97.25 102 PRO A C 1
ATOM 797 O O . PRO A 1 102 ? -13.302 3.241 10.179 1.00 97.25 102 PRO A O 1
ATOM 800 N N . THR A 1 103 ? -13.330 1.032 10.541 1.00 97.06 103 THR A N 1
ATOM 801 C CA . THR A 1 103 ? -12.725 1.100 11.883 1.00 97.06 103 THR A CA 1
ATOM 802 C C . THR A 1 103 ? -11.363 0.433 11.805 1.00 97.06 103 THR A C 1
ATOM 804 O O . THR A 1 103 ? -11.266 -0.737 11.442 1.00 97.06 103 THR A O 1
ATOM 807 N N . ILE A 1 104 ? -10.303 1.179 12.103 1.00 96.50 104 ILE A N 1
ATOM 808 C CA . ILE A 1 104 ? -8.923 0.707 11.984 1.00 96.50 104 ILE A CA 1
ATOM 809 C C . ILE A 1 104 ? -8.324 0.615 13.382 1.00 96.50 104 ILE A C 1
ATOM 811 O O . ILE A 1 104 ? -8.324 1.597 14.118 1.00 96.50 104 ILE A O 1
ATOM 815 N N . LEU A 1 105 ? -7.818 -0.560 13.748 1.00 95.56 105 LEU A N 1
ATOM 816 C CA . LEU A 1 105 ? -7.024 -0.746 14.958 1.00 95.56 105 LEU A CA 1
ATOM 817 C C . LEU A 1 105 ? -5.546 -0.639 14.609 1.00 95.56 105 LEU A C 1
ATOM 819 O O . LEU A 1 105 ? -5.068 -1.351 13.724 1.00 95.56 105 LEU A O 1
ATOM 823 N N . ILE A 1 106 ? -4.831 0.213 15.335 1.00 94.25 106 ILE A N 1
ATOM 824 C CA . ILE A 1 106 ? -3.374 0.336 15.260 1.00 94.25 106 ILE A CA 1
ATOM 825 C C . ILE A 1 106 ? -2.849 0.071 16.666 1.00 94.25 106 ILE A C 1
ATOM 827 O O . ILE A 1 106 ? -3.125 0.849 17.576 1.00 94.25 106 ILE A O 1
ATOM 831 N N . ASN A 1 107 ? -2.152 -1.053 16.862 1.00 90.62 107 ASN A N 1
ATOM 832 C CA . ASN A 1 107 ? -1.724 -1.520 18.192 1.00 90.62 107 ASN A CA 1
ATOM 833 C C . ASN A 1 107 ? -2.877 -1.509 19.211 1.00 90.62 107 ASN A C 1
ATOM 835 O O . ASN A 1 107 ? -2.779 -0.897 20.272 1.00 90.62 107 ASN A O 1
ATOM 839 N N . ASP A 1 108 ? -4.004 -2.112 18.821 1.00 89.69 108 ASP A N 1
ATOM 840 C CA . ASP A 1 108 ? -5.251 -2.195 19.597 1.00 89.69 108 ASP A CA 1
ATOM 841 C C . ASP A 1 108 ? -5.933 -0.848 19.907 1.00 89.69 108 ASP A C 1
ATOM 843 O O . ASP A 1 108 ? -6.997 -0.817 20.523 1.00 89.69 108 ASP A O 1
ATOM 847 N N . THR A 1 109 ? -5.383 0.272 19.426 1.00 94.56 109 THR A N 1
ATOM 848 C CA . THR A 1 109 ? -6.007 1.593 19.549 1.00 94.56 109 THR A CA 1
ATOM 849 C C . THR A 1 109 ? -6.974 1.818 18.386 1.00 94.56 109 THR A C 1
ATOM 851 O O . THR A 1 109 ? -6.549 1.724 17.229 1.00 94.56 109 THR A O 1
ATOM 854 N N . PRO A 1 110 ? -8.262 2.102 18.649 1.00 95.12 110 PRO A N 1
ATOM 855 C CA . PRO A 1 110 ? -9.255 2.257 17.598 1.00 95.12 110 PRO A CA 1
ATOM 856 C C . PRO A 1 110 ? -9.293 3.656 16.983 1.00 95.12 110 PRO A C 1
ATOM 858 O O . PRO A 1 110 ? -9.332 4.665 17.684 1.00 95.12 110 PRO A O 1
ATOM 861 N N . TYR A 1 111 ? -9.387 3.688 15.654 1.00 95.94 111 TYR A N 1
ATOM 862 C CA . TYR A 1 111 ? -9.585 4.881 14.838 1.00 95.94 111 TYR A CA 1
ATOM 863 C C . TYR A 1 111 ? -10.800 4.687 13.932 1.00 95.94 111 TYR A C 1
ATOM 865 O O . TYR A 1 111 ? -10.801 3.852 13.024 1.00 95.94 111 TYR A O 1
ATOM 873 N N . THR A 1 112 ? -11.845 5.469 14.182 1.00 95.62 112 THR A N 1
ATOM 874 C CA . THR A 1 112 ? -13.136 5.362 13.493 1.00 95.62 112 THR A CA 1
ATOM 875 C C . THR A 1 112 ? -13.211 6.344 12.332 1.00 95.62 112 THR A C 1
ATOM 877 O O . THR A 1 112 ? -13.154 7.552 12.542 1.00 95.62 112 THR A O 1
ATOM 880 N N . ASN A 1 113 ? -13.358 5.822 11.115 1.00 95.25 113 ASN A N 1
ATOM 881 C CA . ASN A 1 113 ? -13.292 6.542 9.841 1.00 95.25 113 ASN A CA 1
ATOM 882 C C . ASN A 1 113 ? -12.161 7.592 9.776 1.00 95.25 113 ASN A C 1
ATOM 884 O O . ASN A 1 113 ? -12.435 8.772 9.541 1.00 95.25 113 ASN A O 1
ATOM 888 N N . PRO A 1 114 ? -10.891 7.204 10.010 1.00 95.69 114 PRO A N 1
ATOM 889 C CA . PRO A 1 114 ? -9.791 8.152 9.952 1.00 95.69 114 PRO A CA 1
ATOM 890 C C . PRO A 1 114 ? -9.595 8.661 8.519 1.00 95.69 114 PRO A C 1
ATOM 892 O O . PRO A 1 114 ? -9.701 7.921 7.528 1.00 95.69 114 PRO A O 1
ATOM 895 N N . ASP A 1 115 ? -9.287 9.948 8.401 1.00 94.50 115 ASP A N 1
ATOM 896 C CA . ASP A 1 115 ? -8.830 10.530 7.147 1.00 94.50 115 ASP A CA 1
ATOM 897 C C . ASP A 1 115 ? -7.356 10.175 6.882 1.00 94.50 115 ASP A C 1
ATOM 899 O O . ASP A 1 115 ? -6.661 9.580 7.711 1.00 94.50 115 ASP A O 1
ATOM 903 N N . ASN A 1 116 ? -6.868 10.506 5.686 1.00 91.69 116 ASN A N 1
ATOM 904 C CA . ASN A 1 116 ? -5.496 10.171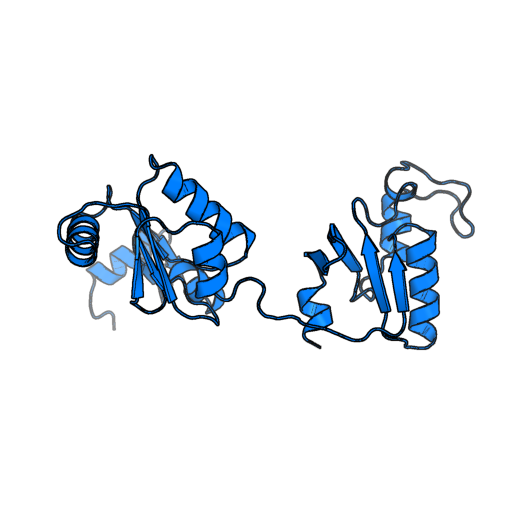 5.300 1.00 91.69 116 ASN A CA 1
ATOM 905 C C . ASN A 1 116 ? -4.459 10.913 6.162 1.00 91.69 116 ASN A C 1
ATOM 907 O O . ASN A 1 116 ? -3.379 10.380 6.382 1.00 91.69 116 ASN A O 1
ATOM 911 N N . ALA A 1 117 ? -4.782 12.109 6.667 1.00 87.81 117 ALA A N 1
ATOM 912 C CA . ALA A 1 117 ? -3.892 12.868 7.544 1.00 87.81 117 ALA A CA 1
ATOM 913 C C . ALA A 1 117 ? -3.713 12.165 8.898 1.00 87.81 117 ALA A C 1
ATOM 915 O O . ALA A 1 117 ? -2.588 11.943 9.332 1.00 87.81 117 ALA A O 1
ATOM 916 N N . THR A 1 118 ? -4.812 11.717 9.507 1.00 92.12 118 THR A N 1
ATOM 917 C CA . THR A 1 118 ? -4.782 10.942 10.754 1.00 92.12 118 THR A CA 1
ATOM 918 C C . THR A 1 118 ? -4.006 9.641 10.573 1.00 92.12 118 THR A C 1
ATOM 920 O O . THR A 1 118 ? -3.161 9.304 11.399 1.00 92.12 118 THR A O 1
ATOM 923 N N . LEU A 1 119 ? -4.265 8.910 9.480 1.00 90.81 119 LEU A N 1
ATOM 924 C CA . LEU A 1 119 ? -3.541 7.671 9.186 1.00 90.81 119 LEU A CA 1
ATOM 925 C C . LEU A 1 119 ? -2.047 7.915 9.015 1.00 90.81 119 LEU A C 1
ATOM 927 O O . LEU A 1 119 ? -1.253 7.130 9.528 1.00 90.81 119 LEU A O 1
ATOM 931 N N . ARG A 1 120 ? -1.671 8.998 8.329 1.00 87.81 120 ARG A N 1
ATOM 932 C CA . ARG A 1 120 ? -0.273 9.375 8.151 1.00 87.81 120 ARG A CA 1
ATOM 933 C C . ARG A 1 120 ? 0.429 9.551 9.491 1.00 87.81 120 ARG A C 1
ATOM 935 O O . ARG A 1 120 ? 1.453 8.920 9.740 1.00 87.81 120 ARG A O 1
ATOM 942 N N . ASP A 1 121 ? -0.161 10.374 10.349 1.00 87.25 121 ASP A N 1
ATOM 943 C CA . ASP A 1 121 ? 0.451 10.786 11.606 1.00 87.25 121 ASP A CA 1
ATOM 944 C C . ASP A 1 121 ? 0.547 9.607 12.594 1.00 87.25 121 ASP A C 1
ATOM 946 O O . ASP A 1 121 ? 1.582 9.413 13.228 1.00 87.25 121 ASP A O 1
ATOM 950 N N . VAL A 1 122 ? -0.495 8.773 12.687 1.00 89.31 122 VAL A N 1
ATOM 951 C CA . VAL A 1 122 ? -0.532 7.634 13.624 1.00 89.31 122 VAL A CA 1
ATOM 952 C C . VAL A 1 122 ? 0.368 6.482 13.177 1.00 89.31 122 VAL A C 1
ATOM 954 O O . VAL A 1 122 ? 1.010 5.844 14.009 1.00 89.31 122 VAL A O 1
ATOM 957 N N . LEU A 1 123 ? 0.419 6.193 11.874 1.00 87.25 123 LEU A N 1
ATOM 958 C CA . LEU A 1 123 ? 1.257 5.118 11.329 1.00 87.25 123 LEU A CA 1
ATOM 959 C C . LEU A 1 123 ? 2.692 5.566 11.060 1.00 87.25 123 LEU A C 1
ATOM 961 O O . LEU A 1 123 ? 3.484 4.772 10.550 1.00 87.25 123 LEU A O 1
ATOM 965 N N . ASN A 1 124 ? 3.022 6.816 11.395 1.00 82.44 124 ASN A N 1
ATOM 966 C CA . ASN A 1 124 ? 4.334 7.397 11.150 1.00 82.44 124 ASN A CA 1
ATOM 967 C C . ASN A 1 124 ? 4.736 7.313 9.662 1.00 82.44 124 ASN A C 1
ATOM 969 O O . ASN A 1 124 ? 5.913 7.171 9.322 1.00 82.44 124 ASN A O 1
ATOM 973 N N . ILE A 1 125 ? 3.742 7.358 8.767 1.00 73.38 125 ILE A N 1
ATOM 974 C CA . ILE A 1 125 ? 3.953 7.401 7.320 1.00 73.38 125 ILE A CA 1
ATOM 975 C C . ILE A 1 125 ? 4.578 8.771 7.043 1.00 73.38 125 ILE A C 1
ATOM 977 O O . ILE A 1 125 ? 4.074 9.783 7.517 1.00 73.38 125 ILE A O 1
ATOM 981 N N . ASP A 1 126 ? 5.702 8.793 6.331 1.00 64.19 126 ASP A N 1
ATOM 982 C CA . ASP A 1 126 ? 6.539 9.979 6.070 1.00 64.19 126 ASP A CA 1
ATOM 983 C C . ASP A 1 126 ? 7.471 10.433 7.217 1.00 64.19 126 ASP A C 1
ATOM 985 O O . ASP A 1 126 ? 8.168 11.430 7.064 1.00 64.19 126 ASP A O 1
ATOM 989 N N . GLN A 1 127 ? 7.576 9.693 8.329 1.00 51.09 127 GLN A N 1
ATOM 990 C CA . GLN A 1 127 ? 8.482 10.024 9.448 1.00 51.09 127 GLN A CA 1
ATOM 991 C C . GLN A 1 127 ? 9.736 9.134 9.528 1.00 51.09 127 GLN A C 1
ATOM 993 O O . GLN A 1 127 ? 10.272 8.848 10.598 1.00 51.09 127 GLN A O 1
ATOM 998 N N . GLU A 1 128 ? 10.265 8.753 8.372 1.00 47.00 128 GLU A N 1
ATOM 999 C CA . GLU A 1 128 ? 11.712 8.631 8.241 1.00 47.00 128 GLU A CA 1
ATOM 1000 C C . GLU A 1 128 ? 12.151 9.640 7.180 1.00 47.00 128 GLU A C 1
ATOM 1002 O O . GLU A 1 128 ? 12.170 9.338 5.985 1.00 47.00 128 GLU A O 1
ATOM 1007 N N . ASP A 1 129 ? 12.534 10.840 7.624 1.00 48.81 129 ASP A N 1
ATOM 1008 C CA . ASP A 1 129 ? 13.471 11.684 6.884 1.00 48.81 129 ASP A CA 1
ATOM 1009 C C . ASP A 1 129 ? 14.794 10.916 6.807 1.00 48.81 129 ASP A C 1
ATOM 1011 O O . ASP A 1 129 ? 15.746 11.165 7.555 1.00 48.81 129 ASP A O 1
ATOM 1015 N N . VAL A 1 130 ? 14.861 9.915 5.925 1.00 51.00 130 VAL A N 1
ATOM 1016 C CA . VAL A 1 130 ? 16.125 9.256 5.626 1.00 51.00 130 VAL A CA 1
ATOM 1017 C C . VAL A 1 130 ? 16.920 10.230 4.766 1.00 51.00 130 VAL A C 1
ATOM 1019 O O . VAL A 1 130 ? 16.949 10.167 3.539 1.00 51.00 130 VAL A O 1
ATOM 1022 N N . SER A 1 131 ? 17.527 11.207 5.427 1.00 54.34 131 SER A N 1
ATOM 1023 C CA . SER A 1 131 ? 18.434 12.148 4.799 1.00 54.34 131 SER A CA 1
ATOM 1024 C C . SER A 1 131 ? 19.797 11.477 4.681 1.00 54.34 131 SER A C 1
ATOM 1026 O O . SER A 1 131 ? 20.542 11.315 5.645 1.00 54.34 131 SER A O 1
ATOM 1028 N N . LYS A 1 132 ? 20.128 11.050 3.464 1.00 62.28 132 LYS A N 1
ATOM 1029 C CA . LYS A 1 132 ? 21.492 10.662 3.121 1.00 62.28 132 LYS A CA 1
ATOM 1030 C C . LYS A 1 132 ? 22.149 11.826 2.399 1.00 62.28 132 LYS A C 1
ATOM 1032 O O . LYS A 1 132 ? 21.674 12.255 1.348 1.00 62.28 132 LYS A O 1
ATOM 1037 N N . CYS A 1 133 ? 23.231 12.345 2.967 1.00 67.06 133 CYS A N 1
ATOM 1038 C CA . CYS A 1 133 ? 24.042 13.343 2.286 1.00 67.06 133 CYS A CA 1
ATOM 1039 C C . CYS A 1 133 ? 24.752 12.657 1.114 1.00 67.06 133 CYS A C 1
ATOM 1041 O O . CYS A 1 133 ? 25.538 11.739 1.331 1.00 67.06 133 CYS A O 1
ATOM 1043 N N . CYS A 1 134 ? 24.439 13.066 -0.113 1.00 77.38 134 CYS A N 1
ATOM 1044 C CA . CYS A 1 134 ? 25.153 12.623 -1.303 1.00 77.38 134 CYS A CA 1
ATOM 1045 C C . CYS A 1 134 ? 26.113 13.724 -1.750 1.00 77.38 134 CYS A C 1
ATOM 1047 O O . CYS A 1 134 ? 25.803 14.914 -1.668 1.00 77.38 134 CYS A O 1
ATOM 1049 N N . ASP A 1 135 ? 27.271 13.319 -2.258 1.00 84.06 135 ASP A N 1
ATOM 1050 C CA . ASP A 1 135 ? 28.264 14.235 -2.811 1.00 84.06 135 ASP A CA 1
ATOM 1051 C C . ASP A 1 135 ? 27.768 14.861 -4.122 1.00 84.06 135 ASP A C 1
ATOM 1053 O O . ASP A 1 135 ? 28.200 15.944 -4.518 1.00 84.06 135 ASP A O 1
ATOM 1057 N N . THR A 1 136 ? 26.883 14.171 -4.852 1.00 83.38 136 THR A N 1
ATOM 1058 C CA . THR A 1 136 ? 26.344 14.660 -6.127 1.00 83.38 136 THR A CA 1
ATOM 1059 C C . THR A 1 136 ? 24.931 14.152 -6.409 1.00 83.38 136 THR A C 1
ATOM 1061 O O . THR A 1 136 ? 24.643 12.960 -6.312 1.00 83.38 136 THR A O 1
ATOM 1064 N N . VAL A 1 137 ? 24.065 15.056 -6.874 1.00 86.25 137 VAL A N 1
ATOM 1065 C CA . VAL A 1 137 ? 22.726 14.733 -7.386 1.00 86.25 137 VAL A CA 1
ATOM 1066 C C . VAL A 1 137 ? 22.675 14.970 -8.890 1.00 86.25 137 VAL A C 1
ATOM 1068 O O . VAL A 1 137 ? 23.067 16.029 -9.381 1.00 86.25 137 VAL A O 1
ATOM 1071 N N . ILE A 1 138 ? 22.149 13.994 -9.627 1.00 86.12 138 ILE A N 1
ATOM 1072 C CA . ILE A 1 138 ? 21.940 14.065 -11.074 1.00 86.12 138 ILE A CA 1
ATOM 1073 C C . ILE A 1 138 ? 20.439 14.111 -11.345 1.00 86.12 138 ILE A C 1
ATOM 1075 O O . ILE A 1 138 ? 19.702 13.197 -10.980 1.00 86.12 138 ILE A O 1
ATOM 1079 N N . ILE A 1 139 ? 19.982 15.158 -12.030 1.00 88.38 139 ILE A N 1
ATOM 1080 C CA . ILE A 1 139 ? 18.576 15.309 -12.418 1.00 88.38 139 ILE A CA 1
ATOM 1081 C C . ILE A 1 139 ? 18.413 14.858 -13.874 1.00 88.38 139 ILE A C 1
ATOM 1083 O O . ILE A 1 139 ? 18.860 15.526 -14.806 1.00 88.38 139 ILE A O 1
ATOM 1087 N N . GLY A 1 140 ? 17.757 13.714 -14.049 1.00 86.31 140 GLY A N 1
ATOM 1088 C CA . GLY A 1 140 ? 17.476 13.048 -15.317 1.00 86.31 140 GLY A CA 1
ATOM 1089 C C . GLY A 1 140 ? 18.362 11.822 -15.551 1.00 86.31 140 GLY A C 1
ATOM 1090 O O . GLY A 1 140 ? 19.583 11.931 -15.623 1.00 86.31 140 GLY A O 1
ATOM 1091 N N . ALA A 1 141 ? 17.752 10.657 -15.774 1.00 86.75 141 ALA A N 1
ATOM 1092 C CA . ALA A 1 141 ? 18.434 9.398 -16.095 1.00 86.75 141 ALA A CA 1
ATOM 1093 C C . ALA A 1 141 ? 18.485 9.131 -17.608 1.00 86.75 141 ALA A C 1
ATOM 1095 O O . ALA A 1 141 ? 18.414 7.989 -18.050 1.00 86.75 141 ALA A O 1
ATOM 1096 N N . GLY A 1 142 ? 18.605 10.177 -18.427 1.00 89.00 142 GLY A N 1
ATOM 1097 C CA . GLY A 1 142 ? 18.878 10.041 -19.859 1.00 89.00 142 GLY A CA 1
ATOM 1098 C C . GLY A 1 142 ? 20.323 9.626 -20.155 1.00 89.00 142 GLY A C 1
ATOM 1099 O O . GLY A 1 142 ? 21.138 9.449 -19.252 1.00 89.00 142 GLY A O 1
ATOM 1100 N N . ALA A 1 143 ? 20.686 9.562 -21.439 1.00 88.81 143 ALA A N 1
ATOM 1101 C CA . ALA A 1 143 ? 22.059 9.253 -21.853 1.00 88.81 143 ALA A CA 1
ATOM 1102 C C . ALA A 1 143 ? 23.118 10.155 -21.181 1.00 88.81 143 ALA A C 1
ATOM 1104 O O . ALA A 1 143 ? 24.192 9.665 -20.839 1.00 88.81 143 ALA A O 1
ATOM 1105 N N . ALA A 1 144 ? 22.814 11.440 -20.964 1.00 91.44 144 ALA A N 1
ATOM 1106 C CA . ALA A 1 144 ? 23.712 12.379 -20.292 1.00 91.44 144 ALA A CA 1
ATOM 1107 C C . ALA A 1 144 ? 23.886 12.049 -18.800 1.00 91.44 144 ALA A C 1
ATOM 1109 O O . ALA A 1 144 ? 25.015 11.885 -18.348 1.00 91.44 144 ALA A O 1
ATOM 1110 N N . GLY A 1 145 ? 22.786 11.880 -18.058 1.00 89.19 145 GLY A N 1
ATOM 1111 C CA . GLY A 1 145 ? 22.834 11.598 -16.621 1.00 89.19 145 GLY A CA 1
ATOM 1112 C C . GLY A 1 145 ? 23.434 10.234 -16.292 1.00 89.19 145 GLY A C 1
ATOM 1113 O O . GLY A 1 145 ? 24.276 10.137 -15.405 1.00 89.19 145 GLY A O 1
ATOM 1114 N N . LEU A 1 146 ? 23.103 9.199 -17.074 1.00 86.00 146 LEU A N 1
ATOM 1115 C CA . LEU A 1 146 ? 23.726 7.878 -16.933 1.00 86.00 146 LEU A CA 1
ATOM 1116 C C . LEU A 1 146 ? 25.236 7.936 -17.201 1.00 86.00 146 LEU A C 1
ATOM 1118 O O . LEU A 1 146 ? 26.018 7.322 -16.482 1.00 86.00 146 LEU A O 1
ATOM 1122 N N . THR A 1 147 ? 25.665 8.709 -18.204 1.00 88.00 147 THR A N 1
ATOM 1123 C CA . THR A 1 147 ? 27.098 8.880 -18.491 1.00 88.00 147 THR A CA 1
ATOM 1124 C C . THR A 1 147 ? 27.796 9.645 -17.367 1.00 88.00 147 THR A C 1
ATOM 1126 O O . THR A 1 147 ? 28.855 9.214 -16.923 1.00 88.00 147 THR A O 1
ATOM 1129 N N . ALA A 1 148 ? 27.201 10.734 -16.868 1.00 89.50 148 ALA A N 1
ATOM 1130 C CA . ALA A 1 148 ? 27.745 11.493 -15.743 1.00 89.50 148 ALA A CA 1
ATOM 1131 C C . ALA A 1 148 ? 27.937 10.600 -14.509 1.00 89.50 148 ALA A C 1
ATOM 1133 O O . ALA A 1 148 ? 29.021 10.579 -13.930 1.00 89.50 148 ALA A O 1
ATOM 1134 N N . TYR A 1 149 ? 26.929 9.790 -14.175 1.00 85.88 149 TYR A N 1
ATOM 1135 C CA . TYR A 1 149 ? 26.994 8.865 -13.048 1.00 85.88 149 TYR A CA 1
ATOM 1136 C C . TYR A 1 149 ? 28.135 7.855 -13.176 1.00 85.88 149 TYR A C 1
ATOM 1138 O O . TYR A 1 149 ? 28.869 7.634 -12.217 1.00 85.88 149 TYR A O 1
ATOM 1146 N N . ILE A 1 150 ? 28.327 7.259 -14.360 1.00 83.69 150 ILE A N 1
ATOM 1147 C CA . ILE A 1 150 ? 29.428 6.310 -14.590 1.00 83.69 150 ILE A CA 1
ATOM 1148 C C . ILE A 1 150 ? 30.774 6.945 -14.231 1.00 83.69 150 ILE A C 1
ATOM 1150 O O . ILE A 1 150 ? 31.608 6.285 -13.615 1.00 83.69 150 ILE A O 1
ATOM 1154 N N . TYR A 1 151 ? 30.990 8.211 -14.597 1.00 87.38 151 TYR A N 1
ATOM 1155 C CA . TYR A 1 151 ? 32.230 8.913 -14.273 1.00 87.38 151 TYR A CA 1
ATOM 1156 C C . TYR A 1 151 ? 32.317 9.293 -12.791 1.00 87.38 151 TYR A C 1
ATOM 1158 O O . TYR A 1 151 ? 33.358 9.057 -12.188 1.00 87.38 151 TYR A O 1
ATOM 1166 N N . ILE A 1 152 ? 31.228 9.765 -12.181 1.00 86.06 152 ILE A N 1
ATOM 1167 C CA . ILE A 1 152 ? 31.169 10.095 -10.747 1.00 86.06 152 ILE A CA 1
ATOM 1168 C C . ILE A 1 152 ? 31.483 8.865 -9.874 1.00 86.06 152 ILE A C 1
ATOM 1170 O O . ILE A 1 152 ? 32.271 8.948 -8.932 1.00 86.06 152 ILE A O 1
ATOM 1174 N N . GLN A 1 153 ? 30.972 7.684 -10.238 1.00 79.38 153 GLN A N 1
ATOM 1175 C CA . GLN A 1 153 ? 31.263 6.447 -9.506 1.00 79.38 153 GLN A CA 1
ATOM 1176 C C . GLN A 1 153 ? 32.713 5.966 -9.633 1.00 79.38 153 GLN A C 1
ATOM 1178 O O . GLN A 1 153 ? 33.157 5.193 -8.781 1.00 79.38 153 GLN A O 1
ATOM 1183 N N . ARG A 1 154 ? 33.468 6.382 -10.663 1.00 82.62 154 ARG A N 1
ATOM 1184 C CA . ARG A 1 154 ? 34.900 6.029 -10.768 1.00 82.62 154 ARG A CA 1
ATOM 1185 C C . ARG A 1 154 ? 35.707 6.648 -9.635 1.00 82.62 154 ARG A C 1
ATOM 1187 O O . ARG A 1 154 ? 36.616 5.994 -9.128 1.00 82.62 154 ARG A O 1
ATOM 1194 N N . ASP A 1 155 ? 35.299 7.836 -9.208 1.00 85.38 155 ASP A N 1
ATOM 1195 C CA . ASP A 1 155 ? 35.889 8.557 -8.083 1.00 85.38 155 ASP A CA 1
ATOM 1196 C C . ASP A 1 155 ? 35.228 8.184 -6.743 1.00 85.38 155 ASP A C 1
ATOM 1198 O O . ASP A 1 155 ? 35.631 8.672 -5.692 1.00 85.38 155 ASP A O 1
ATOM 1202 N N . LYS A 1 156 ? 34.274 7.238 -6.768 1.00 80.88 156 LYS A N 1
ATOM 1203 C CA . LYS A 1 156 ? 33.564 6.672 -5.607 1.00 80.88 156 LYS A CA 1
ATOM 1204 C C . LYS A 1 156 ? 32.757 7.688 -4.794 1.00 80.88 156 LYS A C 1
ATOM 1206 O O . LYS A 1 156 ? 32.483 7.426 -3.625 1.00 80.88 156 LYS A O 1
ATOM 1211 N N . PHE A 1 157 ? 32.355 8.794 -5.409 1.00 82.19 157 PHE A N 1
ATOM 1212 C CA . PHE A 1 157 ? 31.404 9.717 -4.803 1.00 82.19 157 PHE A CA 1
ATOM 1213 C C . PHE A 1 157 ? 30.066 9.029 -4.552 1.00 82.19 157 PHE A C 1
ATOM 1215 O O . PHE A 1 157 ? 29.622 8.188 -5.342 1.00 82.19 157 PHE A O 1
ATOM 1222 N N . ASP A 1 158 ? 29.418 9.402 -3.455 1.00 78.50 158 ASP A N 1
ATOM 1223 C CA . ASP A 1 158 ? 28.058 8.969 -3.195 1.00 78.50 158 ASP A CA 1
ATOM 1224 C C . ASP A 1 158 ? 27.100 9.806 -4.044 1.00 78.50 158 ASP A C 1
ATOM 1226 O O . ASP A 1 158 ? 27.014 11.024 -3.886 1.00 78.50 158 ASP A O 1
ATOM 1230 N N . SER A 1 159 ? 26.412 9.173 -4.993 1.00 78.31 159 SER A N 1
ATOM 1231 C CA . SER A 1 159 ? 25.603 9.900 -5.966 1.00 78.31 159 SER A CA 1
ATOM 1232 C C . SER A 1 159 ? 24.225 9.295 -6.193 1.00 78.31 159 SER A C 1
ATOM 1234 O O . SER A 1 159 ? 24.037 8.075 -6.151 1.00 78.31 159 SER A O 1
ATOM 1236 N N . LEU A 1 160 ? 23.259 10.179 -6.451 1.00 81.69 160 LEU A N 1
ATOM 1237 C CA . LEU A 1 160 ? 21.847 9.856 -6.639 1.00 81.69 160 LEU A CA 1
ATOM 1238 C C . LEU A 1 160 ? 21.367 10.380 -7.996 1.00 81.69 160 LEU A C 1
ATOM 1240 O O . LEU A 1 160 ? 21.538 11.563 -8.298 1.00 81.69 160 LEU A O 1
ATOM 1244 N N . ILE A 1 161 ? 20.731 9.524 -8.803 1.00 81.44 161 ILE A N 1
ATOM 1245 C CA . ILE A 1 161 ? 20.049 9.955 -10.033 1.00 81.44 161 ILE A CA 1
ATOM 1246 C C . ILE A 1 161 ? 18.548 10.019 -9.784 1.00 81.44 161 ILE A C 1
ATOM 1248 O O . ILE A 1 161 ? 17.954 9.029 -9.364 1.00 81.44 161 ILE A O 1
ATOM 1252 N N . LEU A 1 162 ? 17.934 11.152 -10.112 1.00 82.94 162 LEU A N 1
ATOM 1253 C CA . LEU A 1 162 ? 16.493 11.367 -10.055 1.00 82.94 162 LEU A CA 1
ATOM 1254 C C . LEU A 1 162 ? 15.909 11.391 -11.472 1.00 82.94 162 LEU A C 1
ATOM 1256 O O . LEU A 1 162 ? 16.285 12.244 -12.271 1.00 82.94 162 LEU A O 1
ATOM 1260 N N . GLU A 1 163 ? 14.971 10.505 -11.801 1.00 81.19 163 GLU A N 1
ATOM 1261 C CA . GLU A 1 163 ? 14.290 10.493 -13.107 1.00 81.19 163 GLU A CA 1
ATOM 1262 C C . GLU A 1 163 ? 12.779 10.401 -12.952 1.00 81.19 163 GLU A C 1
ATOM 1264 O O . GLU A 1 163 ? 12.283 9.579 -12.196 1.00 81.19 163 GLU A O 1
ATOM 1269 N N . ARG A 1 164 ? 12.029 11.206 -13.708 1.00 76.00 164 ARG A N 1
ATOM 1270 C CA . ARG A 1 164 ? 10.569 11.257 -13.589 1.00 76.00 164 ARG A CA 1
ATOM 1271 C C . ARG A 1 164 ? 9.851 10.208 -14.429 1.00 76.00 164 ARG A C 1
ATOM 1273 O O . ARG A 1 164 ? 8.824 9.685 -14.011 1.00 76.00 164 ARG A O 1
ATOM 1280 N N . LYS A 1 165 ? 10.318 9.974 -15.658 1.00 76.19 165 LYS A N 1
ATOM 1281 C CA . LYS A 1 165 ? 9.604 9.149 -16.642 1.00 76.19 165 LYS A CA 1
ATOM 1282 C C . LYS A 1 165 ? 10.367 7.876 -16.957 1.00 76.19 165 LYS A C 1
ATOM 1284 O O . LYS A 1 165 ? 10.121 6.862 -16.321 1.00 76.19 165 LYS A O 1
ATOM 1289 N N . ASN A 1 166 ? 11.277 7.927 -17.925 1.00 75.19 166 ASN A N 1
ATOM 1290 C CA . ASN A 1 166 ? 11.919 6.737 -18.470 1.00 75.19 166 ASN A CA 1
ATOM 1291 C C . ASN A 1 166 ? 13.427 6.829 -18.271 1.00 75.19 166 ASN A C 1
ATOM 1293 O O . ASN A 1 166 ? 14.063 7.771 -18.754 1.00 75.19 166 ASN A O 1
ATOM 1297 N N . ILE A 1 167 ? 14.004 5.816 -17.623 1.00 78.56 167 ILE A N 1
ATOM 1298 C CA . ILE A 1 167 ? 15.454 5.623 -17.602 1.00 78.56 167 ILE A CA 1
ATOM 1299 C C . ILE A 1 167 ? 15.923 5.421 -19.047 1.00 78.56 167 ILE A C 1
ATOM 1301 O O . ILE A 1 167 ? 15.310 4.700 -19.829 1.00 78.56 167 ILE A O 1
ATOM 1305 N N . GLY A 1 168 ? 16.987 6.118 -19.423 1.00 81.38 168 GLY A N 1
ATOM 1306 C CA . GLY A 1 168 ? 17.471 6.231 -20.793 1.00 81.38 168 GLY A CA 1
ATOM 1307 C C . GLY A 1 168 ? 16.900 7.418 -21.577 1.00 81.38 168 GLY A C 1
ATOM 1308 O O . GLY A 1 168 ? 17.404 7.757 -22.653 1.00 81.38 168 GLY A O 1
ATOM 1309 N N . GLY A 1 169 ? 15.907 8.124 -21.029 1.00 86.12 169 GLY A N 1
ATOM 1310 C CA . GLY A 1 169 ? 15.330 9.324 -21.630 1.00 86.12 169 GLY A CA 1
ATOM 1311 C C . GLY A 1 169 ? 14.791 9.067 -23.040 1.00 86.12 169 GLY A C 1
ATOM 1312 O O . GLY A 1 169 ? 14.176 8.040 -23.310 1.00 86.12 169 GLY A O 1
ATOM 1313 N N . LYS A 1 170 ? 15.035 9.997 -23.974 1.00 88.00 170 LYS A N 1
ATOM 1314 C CA . LYS A 1 170 ? 14.573 9.851 -25.367 1.00 88.00 170 LYS A CA 1
ATOM 1315 C C . LYS A 1 170 ? 15.183 8.646 -26.083 1.00 88.00 170 LYS A C 1
ATOM 1317 O O . LYS A 1 170 ? 14.502 8.044 -26.899 1.00 88.00 170 LYS A O 1
ATOM 1322 N N . ALA A 1 171 ? 16.431 8.295 -25.768 1.00 87.25 171 ALA A N 1
ATOM 1323 C CA . ALA A 1 171 ? 17.115 7.185 -26.422 1.00 87.25 171 ALA A CA 1
ATOM 1324 C C . ALA A 1 171 ? 16.443 5.842 -26.116 1.00 87.25 171 ALA A C 1
ATOM 1326 O O . ALA A 1 171 ? 16.466 4.966 -26.965 1.00 87.25 171 ALA A O 1
ATOM 1327 N N . PHE A 1 172 ? 15.787 5.699 -24.961 1.00 86.81 172 PHE A N 1
ATOM 1328 C CA . PHE A 1 172 ? 15.003 4.506 -24.641 1.00 86.81 172 PHE A CA 1
ATOM 1329 C C . PHE A 1 172 ? 13.826 4.295 -25.606 1.00 86.81 172 PHE A C 1
ATOM 1331 O O . PHE A 1 172 ? 13.462 3.167 -25.892 1.00 86.81 172 PHE A O 1
ATOM 1338 N N . LEU A 1 173 ? 13.235 5.366 -26.140 1.00 87.94 173 LEU A N 1
ATOM 1339 C CA . LEU A 1 173 ? 12.093 5.272 -27.059 1.00 87.94 173 LEU A CA 1
ATOM 1340 C C . LEU A 1 173 ? 12.512 5.057 -28.521 1.00 87.94 173 LEU A C 1
ATOM 1342 O O . LEU A 1 173 ? 11.657 4.902 -29.388 1.00 87.94 173 LEU A O 1
ATOM 1346 N N . THR A 1 174 ? 13.811 5.084 -28.813 1.00 89.81 174 THR A N 1
ATOM 1347 C CA . THR A 1 174 ? 14.323 4.931 -30.172 1.00 89.81 174 THR A CA 1
ATOM 1348 C C . THR A 1 174 ? 14.410 3.452 -30.540 1.00 89.81 174 THR A C 1
ATOM 1350 O O . THR A 1 174 ? 15.154 2.700 -29.917 1.00 89.81 174 THR A O 1
ATOM 1353 N N . GLU A 1 175 ? 13.708 3.032 -31.594 1.00 91.38 175 GLU A N 1
ATOM 1354 C CA . GLU A 1 175 ? 13.716 1.631 -32.043 1.00 91.38 175 GLU A CA 1
ATOM 1355 C C . GLU A 1 175 ? 15.110 1.148 -32.450 1.00 91.38 175 GLU A C 1
ATOM 1357 O O . GLU A 1 175 ? 15.516 0.036 -32.125 1.00 91.38 175 GLU A O 1
ATOM 1362 N N . THR A 1 176 ? 15.864 1.977 -33.173 1.00 93.62 176 THR A N 1
ATOM 1363 C CA . THR A 1 176 ? 17.197 1.629 -33.669 1.00 93.62 176 THR A CA 1
ATOM 1364 C C . THR A 1 176 ? 18.104 2.855 -33.703 1.00 93.62 176 THR A C 1
ATOM 1366 O O . THR A 1 176 ? 17.722 3.922 -34.178 1.00 93.62 176 THR A O 1
ATOM 1369 N N . ILE A 1 177 ? 19.329 2.678 -33.218 1.00 92.06 177 ILE A N 1
ATOM 1370 C CA . ILE A 1 177 ? 20.415 3.654 -33.226 1.00 92.06 177 ILE A CA 1
ATOM 1371 C C . ILE A 1 177 ? 21.558 3.078 -34.068 1.00 92.06 177 ILE A C 1
ATOM 1373 O O . ILE A 1 177 ? 22.077 2.005 -33.765 1.00 92.06 177 ILE A O 1
ATOM 1377 N N . GLU A 1 178 ? 21.961 3.803 -35.111 1.00 93.44 178 GLU A N 1
ATOM 1378 C CA . GLU A 1 178 ? 22.993 3.371 -36.078 1.00 93.44 178 GLU A CA 1
ATOM 1379 C C . GLU A 1 178 ? 24.228 4.291 -36.068 1.00 93.44 178 GLU A C 1
ATOM 1381 O O . GLU A 1 178 ? 25.183 4.093 -36.811 1.00 93.44 178 GLU A O 1
ATOM 1386 N N . ASN A 1 179 ? 24.220 5.319 -35.214 1.00 91.69 179 ASN A N 1
ATOM 1387 C CA . ASN A 1 179 ? 25.244 6.362 -35.153 1.00 91.69 179 ASN A CA 1
ATOM 1388 C C . ASN A 1 179 ? 25.889 6.514 -33.763 1.00 91.69 179 ASN A C 1
ATOM 1390 O O . ASN A 1 179 ? 26.487 7.551 -33.475 1.00 91.69 179 ASN A O 1
ATOM 1394 N N . HIS A 1 180 ? 25.778 5.511 -32.886 1.00 88.12 180 HIS A N 1
ATOM 1395 C CA . HIS A 1 180 ? 26.467 5.532 -31.597 1.00 88.12 180 HIS A CA 1
ATOM 1396 C C . HIS A 1 180 ? 27.841 4.860 -31.725 1.00 88.12 180 HIS A C 1
ATOM 1398 O O . HIS A 1 180 ? 27.904 3.683 -32.079 1.00 88.12 180 HIS A O 1
ATOM 1404 N N . PRO A 1 181 ? 28.948 5.541 -31.376 1.00 87.62 181 PRO A N 1
ATOM 1405 C CA . PRO A 1 181 ? 30.276 4.935 -31.411 1.00 87.62 181 PRO A CA 1
ATOM 1406 C C . PRO A 1 181 ? 30.324 3.596 -30.662 1.00 87.62 181 PRO A C 1
ATOM 1408 O O . PRO A 1 181 ? 29.763 3.469 -29.570 1.00 87.62 181 PRO A O 1
ATOM 1411 N N . GLY A 1 182 ? 30.982 2.600 -31.259 1.00 88.12 182 GLY A N 1
ATOM 1412 C CA . GLY A 1 182 ? 31.072 1.238 -30.718 1.00 88.12 182 GLY A CA 1
ATOM 1413 C C . GLY A 1 182 ? 29.918 0.303 -31.101 1.00 88.12 182 GLY A C 1
ATOM 1414 O O . GLY A 1 182 ? 30.002 -0.886 -30.807 1.00 88.12 182 GLY A O 1
ATOM 1415 N N . PHE A 1 183 ? 28.883 0.799 -31.790 1.00 88.88 183 PHE A N 1
ATOM 1416 C CA . PHE A 1 183 ? 27.781 -0.012 -32.308 1.00 88.88 183 PHE A CA 1
ATOM 1417 C C . PHE A 1 183 ? 27.468 0.378 -33.752 1.00 88.88 183 PHE A C 1
ATOM 1419 O O . PHE A 1 183 ? 27.239 1.545 -34.049 1.00 88.88 183 PHE A O 1
ATOM 1426 N N . THR A 1 184 ? 27.428 -0.600 -34.655 1.00 89.88 184 THR A N 1
ATOM 1427 C CA . THR A 1 184 ? 26.942 -0.385 -36.029 1.00 89.88 184 THR A CA 1
ATOM 1428 C C . THR A 1 184 ? 25.420 -0.261 -36.066 1.00 89.88 184 THR A C 1
ATOM 1430 O O . THR A 1 184 ? 24.881 0.495 -36.865 1.00 89.88 184 THR A O 1
ATOM 1433 N N . LYS A 1 185 ? 24.728 -0.991 -35.183 1.00 93.88 185 LYS A N 1
ATOM 1434 C CA . LYS A 1 185 ? 23.278 -0.956 -34.990 1.00 93.88 185 LYS A CA 1
ATOM 1435 C C . LYS A 1 185 ? 22.932 -1.498 -33.603 1.00 93.88 185 LYS A C 1
ATOM 1437 O O . LYS A 1 185 ? 23.427 -2.559 -33.231 1.00 93.88 185 LYS A O 1
ATOM 1442 N N . ILE A 1 186 ? 22.107 -0.783 -32.842 1.00 94.38 186 ILE A N 1
ATOM 1443 C CA . ILE A 1 186 ? 21.625 -1.216 -31.519 1.00 94.38 186 ILE A CA 1
ATOM 1444 C C . ILE A 1 186 ? 20.240 -0.632 -31.224 1.00 94.38 186 ILE A C 1
ATOM 1446 O O . ILE A 1 186 ? 19.941 0.484 -31.645 1.00 94.38 186 ILE A O 1
ATOM 1450 N N . ALA A 1 187 ? 19.391 -1.361 -30.498 1.00 94.62 187 ALA A N 1
ATOM 1451 C CA . ALA A 1 187 ? 18.113 -0.824 -30.040 1.00 94.62 187 ALA A CA 1
ATOM 1452 C C . ALA A 1 187 ? 18.319 0.215 -28.925 1.00 94.62 187 ALA A C 1
ATOM 1454 O O . ALA A 1 187 ? 19.192 0.071 -28.067 1.00 94.62 187 ALA A O 1
ATOM 1455 N N . GLY A 1 188 ? 17.496 1.261 -28.909 1.00 90.88 188 GLY A N 1
ATOM 1456 C CA . GLY A 1 188 ? 17.546 2.307 -27.890 1.00 90.88 188 GLY A CA 1
ATOM 1457 C C . GLY A 1 188 ? 17.406 1.800 -26.449 1.00 90.88 188 GLY A C 1
ATOM 1458 O O . GLY A 1 188 ? 18.282 2.105 -25.632 1.00 90.88 188 GLY A O 1
ATOM 1459 N N . PRO A 1 189 ? 16.380 0.982 -26.131 1.00 88.81 189 PRO A N 1
ATOM 1460 C CA . PRO A 1 189 ? 16.248 0.344 -24.823 1.00 88.81 189 PRO A CA 1
ATOM 1461 C C . PRO A 1 189 ? 17.488 -0.457 -24.426 1.00 88.81 189 PRO A C 1
ATOM 1463 O O . PRO A 1 189 ? 17.991 -0.294 -23.320 1.00 88.81 189 PRO A O 1
ATOM 1466 N N . GLU A 1 190 ? 18.029 -1.253 -25.350 1.00 87.94 190 GLU A N 1
ATOM 1467 C CA . GLU A 1 190 ? 19.190 -2.109 -25.097 1.00 87.94 190 GLU A CA 1
ATOM 1468 C C . GLU A 1 190 ? 20.448 -1.281 -24.794 1.00 87.94 190 GLU A C 1
ATOM 1470 O O . GLU A 1 190 ? 21.187 -1.567 -23.850 1.00 87.94 190 GLU A O 1
ATOM 1475 N N . LEU A 1 191 ? 20.691 -0.213 -25.560 1.00 88.00 191 LEU A N 1
ATOM 1476 C CA . LEU A 1 191 ? 21.810 0.692 -25.307 1.00 88.00 191 LEU A CA 1
ATOM 1477 C C . LEU A 1 191 ? 21.681 1.370 -23.936 1.00 88.00 191 LEU A C 1
ATOM 1479 O O . LEU A 1 191 ? 22.680 1.529 -23.229 1.00 88.00 191 LEU A O 1
ATOM 1483 N N . MET A 1 192 ? 20.470 1.793 -23.567 1.00 87.25 192 MET A N 1
ATOM 1484 C CA . MET A 1 192 ? 20.219 2.445 -22.283 1.00 87.25 192 MET A CA 1
ATOM 1485 C C . MET A 1 192 ? 20.330 1.466 -21.119 1.00 87.25 192 MET A C 1
ATOM 1487 O O . MET A 1 192 ? 20.936 1.830 -20.121 1.00 87.25 192 MET A O 1
ATOM 1491 N N . GLU A 1 193 ? 19.867 0.225 -21.266 1.00 81.94 193 GLU A N 1
ATOM 1492 C CA . GLU A 1 193 ? 20.042 -0.835 -20.268 1.00 81.94 193 GLU A CA 1
ATOM 1493 C C . GLU A 1 193 ? 21.527 -1.150 -20.033 1.00 81.94 193 GLU A C 1
ATOM 1495 O O . GLU A 1 193 ? 21.971 -1.234 -18.889 1.00 81.94 193 GLU A O 1
ATOM 1500 N N . ARG A 1 194 ? 22.337 -1.209 -21.102 1.00 81.88 194 ARG A N 1
ATOM 1501 C CA . ARG A 1 194 ? 23.799 -1.375 -20.987 1.00 81.88 194 ARG A CA 1
ATOM 1502 C C . ARG A 1 194 ? 24.468 -0.216 -20.242 1.00 81.88 194 ARG A C 1
ATOM 1504 O O . ARG A 1 194 ? 25.404 -0.446 -19.481 1.00 81.88 194 ARG A O 1
ATOM 1511 N N . LYS A 1 195 ? 24.012 1.027 -20.454 1.00 77.44 195 LYS A N 1
ATOM 1512 C CA . LYS A 1 195 ? 24.485 2.200 -19.688 1.00 77.44 195 LYS A CA 1
ATOM 1513 C C . LYS A 1 195 ? 23.930 2.224 -18.264 1.00 77.44 195 LYS A C 1
ATOM 1515 O O . LYS A 1 195 ? 24.570 2.782 -17.379 1.00 77.44 195 LYS A O 1
ATOM 1520 N N . ALA A 1 196 ? 22.765 1.620 -18.057 1.00 68.94 196 ALA A N 1
ATOM 1521 C CA . ALA A 1 196 ? 22.062 1.555 -16.792 1.00 68.94 196 ALA A CA 1
ATOM 1522 C C . ALA A 1 196 ? 22.525 0.402 -15.875 1.00 68.94 196 ALA A C 1
ATOM 1524 O O . ALA A 1 196 ? 21.831 0.134 -14.901 1.00 68.94 196 ALA A O 1
ATOM 1525 N N . ASP A 1 197 ? 23.643 -0.275 -16.200 1.00 63.62 197 ASP A N 1
ATOM 1526 C CA . ASP A 1 197 ? 24.176 -1.519 -15.599 1.00 63.62 197 ASP A CA 1
ATOM 1527 C C . ASP A 1 197 ? 23.775 -1.765 -14.127 1.00 63.62 197 ASP A C 1
ATOM 1529 O O . ASP A 1 197 ? 23.745 -0.852 -13.308 1.00 63.62 197 ASP A O 1
ATOM 1533 N N . ARG A 1 198 ? 23.603 -3.034 -13.731 1.00 49.78 198 ARG A N 1
ATOM 1534 C CA . ARG A 1 198 ? 23.190 -3.514 -12.387 1.00 49.78 198 ARG A CA 1
ATOM 1535 C C . ARG A 1 198 ? 24.033 -2.991 -11.205 1.00 49.78 198 ARG A C 1
ATOM 1537 O O . ARG A 1 198 ? 23.731 -3.286 -10.048 1.00 49.78 198 ARG A O 1
ATOM 1544 N N . ARG A 1 199 ? 25.109 -2.245 -11.469 1.00 49.81 199 ARG A N 1
ATOM 1545 C CA . ARG A 1 199 ? 25.918 -1.497 -10.494 1.00 49.81 199 ARG A CA 1
ATOM 1546 C C . ARG A 1 199 ? 25.354 -0.116 -10.136 1.00 49.81 199 ARG A C 1
ATOM 1548 O O . ARG A 1 199 ? 25.800 0.438 -9.132 1.00 49.81 199 ARG A O 1
ATOM 1555 N N . LEU A 1 200 ? 24.389 0.417 -10.890 1.00 56.12 200 LEU A N 1
ATOM 1556 C CA . LEU A 1 200 ? 23.651 1.641 -10.568 1.00 56.12 200 LEU A CA 1
ATOM 1557 C C . LEU A 1 200 ? 22.712 1.375 -9.382 1.00 56.12 200 LEU A C 1
ATOM 1559 O O . LEU A 1 200 ? 21.517 1.146 -9.530 1.00 56.12 200 LEU A O 1
ATOM 1563 N N . ARG A 1 201 ? 23.275 1.358 -8.173 1.00 54.31 201 ARG A N 1
ATOM 1564 C CA . ARG A 1 201 ? 22.553 1.057 -6.924 1.00 54.31 201 ARG A CA 1
ATOM 1565 C C . ARG A 1 201 ? 21.645 2.204 -6.447 1.00 54.31 201 ARG A C 1
ATOM 1567 O O . ARG A 1 201 ? 21.030 2.062 -5.397 1.00 54.31 201 ARG A O 1
ATOM 1574 N N . ALA A 1 202 ? 21.582 3.316 -7.185 1.00 57.38 202 ALA A N 1
ATOM 1575 C CA . ALA A 1 202 ? 21.006 4.586 -6.736 1.00 57.38 202 ALA A CA 1
ATOM 1576 C C . ALA A 1 202 ? 20.267 5.355 -7.852 1.00 57.38 202 ALA A C 1
ATOM 1578 O O . ALA A 1 202 ? 20.404 6.573 -7.970 1.00 57.38 202 ALA A O 1
ATOM 1579 N N . ILE A 1 203 ? 19.506 4.662 -8.709 1.00 59.34 203 ILE A N 1
ATOM 1580 C CA . ILE A 1 203 ? 18.521 5.351 -9.557 1.00 59.34 203 ILE A CA 1
ATOM 1581 C C . ILE A 1 203 ? 17.192 5.391 -8.812 1.00 59.34 203 ILE A C 1
ATOM 1583 O O . ILE A 1 203 ? 16.593 4.353 -8.533 1.00 59.34 203 ILE A O 1
ATOM 1587 N N . ALA A 1 204 ? 16.743 6.608 -8.529 1.00 59.62 204 ALA A N 1
ATOM 1588 C CA . ALA A 1 204 ? 15.428 6.921 -8.018 1.00 59.62 204 ALA A CA 1
ATOM 1589 C C . ALA A 1 204 ? 14.494 7.274 -9.171 1.00 59.62 204 ALA A C 1
ATOM 1591 O O . ALA A 1 204 ? 14.730 8.253 -9.888 1.00 59.62 204 ALA A O 1
ATOM 1592 N N . GLN A 1 205 ? 13.399 6.534 -9.320 1.00 59.72 205 GLN A N 1
ATOM 1593 C CA . GLN A 1 205 ? 12.292 7.039 -10.122 1.00 59.72 205 GLN A CA 1
ATOM 1594 C C . GLN A 1 205 ? 11.444 7.967 -9.249 1.00 59.72 205 GLN A C 1
ATOM 1596 O O . GLN A 1 205 ? 10.933 7.553 -8.212 1.00 59.72 205 GLN A O 1
ATOM 1601 N N . VAL A 1 206 ? 11.351 9.234 -9.639 1.00 56.78 206 VAL A N 1
ATOM 1602 C CA . VAL A 1 206 ? 10.684 10.306 -8.901 1.00 56.78 206 VAL A CA 1
ATOM 1603 C C . VAL A 1 206 ? 9.275 10.503 -9.435 1.00 56.78 206 VAL A C 1
ATOM 1605 O O . VAL A 1 206 ? 9.079 10.903 -10.582 1.00 56.78 206 VAL A O 1
ATOM 1608 N N . THR A 1 207 ? 8.288 10.287 -8.575 1.00 45.88 207 THR A N 1
ATOM 1609 C CA . THR A 1 207 ? 6.873 10.507 -8.893 1.00 45.88 207 THR A CA 1
ATOM 1610 C C . THR A 1 207 ? 6.534 12.002 -8.835 1.00 45.88 207 THR A C 1
ATOM 1612 O O . THR A 1 207 ? 5.815 12.515 -9.698 1.00 45.88 207 THR A O 1
ATOM 1615 N N . SER A 1 208 ? 7.127 12.730 -7.881 1.00 43.88 208 SER A N 1
ATOM 1616 C CA . SER A 1 208 ? 6.994 14.186 -7.728 1.00 43.88 208 SER A CA 1
ATOM 1617 C C . SER A 1 208 ? 8.158 14.786 -6.931 1.00 43.88 208 SER A C 1
ATOM 1619 O O . SER A 1 208 ? 8.627 14.181 -5.971 1.00 43.88 208 SER A O 1
ATOM 1621 N N . ALA A 1 209 ? 8.592 15.995 -7.297 1.00 46.31 209 ALA A N 1
ATOM 1622 C CA . ALA A 1 209 ? 9.512 16.814 -6.507 1.00 46.31 209 ALA A CA 1
ATOM 1623 C C . ALA A 1 209 ? 8.804 18.128 -6.148 1.00 46.31 209 ALA A C 1
ATOM 1625 O O . ALA A 1 209 ? 8.368 18.852 -7.048 1.00 46.31 209 ALA A O 1
ATOM 1626 N N . THR A 1 210 ? 8.648 18.404 -4.856 1.00 43.81 210 THR A N 1
ATOM 1627 C CA . THR A 1 210 ? 8.154 19.685 -4.329 1.00 43.81 210 THR A CA 1
ATOM 1628 C C . THR A 1 210 ? 9.323 20.447 -3.701 1.00 43.81 210 THR A C 1
ATOM 1630 O O . THR A 1 210 ? 10.407 19.895 -3.524 1.00 43.81 210 THR A O 1
ATOM 1633 N N . GLY A 1 211 ? 9.130 21.723 -3.351 1.00 32.34 211 GLY A N 1
ATOM 1634 C CA . GLY A 1 211 ? 10.144 22.503 -2.620 1.00 32.34 211 GLY A CA 1
ATOM 1635 C C . GLY A 1 211 ? 10.475 21.960 -1.220 1.00 32.34 211 GLY A C 1
ATOM 1636 O O . GLY A 1 211 ? 11.377 22.483 -0.578 1.00 32.34 211 GLY A O 1
ATOM 1637 N N . GLU A 1 212 ? 9.762 20.924 -0.771 1.00 38.16 212 GLU A N 1
ATOM 1638 C CA . GLU A 1 212 ? 9.857 20.311 0.557 1.00 38.16 212 GLU A CA 1
ATOM 1639 C C . GLU A 1 212 ? 10.428 18.880 0.512 1.00 38.16 212 GLU A C 1
ATOM 1641 O O . GLU A 1 212 ? 10.768 18.338 1.556 1.00 38.16 212 GLU A O 1
ATOM 1646 N N . GLY A 1 213 ? 10.580 18.259 -0.670 1.00 41.62 213 GLY A N 1
ATOM 1647 C CA . GLY A 1 213 ? 11.133 16.905 -0.774 1.00 41.62 213 GLY A CA 1
ATOM 1648 C C . GLY A 1 213 ? 10.906 16.201 -2.116 1.00 41.62 213 GLY A C 1
ATOM 1649 O O . GLY A 1 213 ? 10.235 16.701 -3.024 1.00 41.62 213 GLY A O 1
ATOM 1650 N N . VAL A 1 214 ? 11.487 15.005 -2.251 1.00 49.09 214 VAL A N 1
ATOM 1651 C CA . VAL A 1 214 ? 11.389 14.151 -3.445 1.00 49.09 214 VAL A CA 1
ATOM 1652 C C . VAL A 1 214 ? 10.669 12.852 -3.081 1.00 49.09 214 VAL A C 1
ATOM 1654 O O . VAL A 1 214 ? 11.191 12.054 -2.309 1.00 49.09 214 VAL A O 1
ATOM 1657 N N . ILE A 1 215 ? 9.499 12.607 -3.679 1.00 49.28 215 ILE A N 1
ATOM 1658 C CA . ILE A 1 215 ? 8.767 11.339 -3.536 1.00 49.28 215 ILE A CA 1
ATOM 1659 C C . ILE A 1 215 ? 9.248 10.391 -4.636 1.00 49.28 215 ILE A C 1
ATOM 1661 O O . ILE A 1 215 ? 9.031 10.650 -5.825 1.00 49.28 215 ILE A O 1
ATOM 1665 N N . ALA A 1 216 ? 9.902 9.296 -4.250 1.00 49.53 216 ALA A N 1
ATOM 1666 C CA . ALA A 1 216 ? 10.453 8.314 -5.180 1.00 49.53 216 ALA A CA 1
ATOM 1667 C C . ALA A 1 216 ? 9.817 6.927 -5.013 1.00 49.53 216 ALA A C 1
ATOM 1669 O O . ALA A 1 216 ? 9.694 6.421 -3.901 1.00 49.53 216 ALA A O 1
ATOM 1670 N N . SER A 1 217 ? 9.445 6.303 -6.132 1.00 46.94 217 SER A N 1
ATOM 1671 C CA . SER A 1 217 ? 8.714 5.031 -6.188 1.00 46.94 217 SER A CA 1
ATOM 1672 C C . SER A 1 217 ? 9.614 3.789 -6.168 1.00 46.94 217 SER A C 1
ATOM 1674 O O . SER A 1 217 ? 9.139 2.702 -5.844 1.00 46.94 217 SER A O 1
ATOM 1676 N N . TYR A 1 218 ? 10.906 3.912 -6.509 1.00 42.66 218 TYR A N 1
ATOM 1677 C CA . TYR A 1 218 ? 11.795 2.754 -6.677 1.00 42.66 218 TYR A CA 1
ATOM 1678 C C . TYR A 1 218 ? 13.262 3.058 -6.328 1.00 42.66 218 TYR A C 1
ATOM 1680 O O . TYR A 1 218 ? 13.760 4.141 -6.624 1.00 42.66 218 TYR A O 1
ATOM 1688 N N . GLY A 1 219 ? 13.964 2.107 -5.692 1.00 46.03 219 GLY A N 1
ATOM 1689 C CA . GLY A 1 219 ? 15.422 2.134 -5.449 1.00 46.03 219 GLY A CA 1
ATOM 1690 C C . GLY A 1 219 ? 15.927 3.038 -4.311 1.00 46.03 219 GLY A C 1
ATOM 1691 O O . GLY A 1 219 ? 16.958 2.744 -3.708 1.00 46.03 219 GLY A O 1
ATOM 1692 N N . VAL A 1 220 ? 15.180 4.085 -3.956 1.00 52.28 220 VAL A N 1
ATOM 1693 C CA . VAL A 1 220 ? 15.593 5.092 -2.962 1.00 52.28 220 VAL A CA 1
ATOM 1694 C C . VAL A 1 220 ? 15.698 4.535 -1.549 1.00 52.28 220 VAL A C 1
ATOM 1696 O O . VAL A 1 220 ? 16.725 4.722 -0.909 1.00 52.28 220 VAL A O 1
ATOM 1699 N N . ARG A 1 221 ? 14.710 3.765 -1.077 1.00 51.81 221 ARG A N 1
ATOM 1700 C CA . ARG A 1 221 ? 14.744 3.201 0.287 1.00 51.81 221 ARG A CA 1
ATOM 1701 C C . ARG A 1 221 ? 15.974 2.312 0.530 1.00 51.81 221 ARG A C 1
ATOM 1703 O O . ARG A 1 221 ? 16.574 2.380 1.594 1.00 51.81 221 ARG A O 1
ATOM 1710 N N . ALA A 1 222 ? 16.398 1.522 -0.460 1.00 50.22 222 ALA A N 1
ATOM 1711 C CA . ALA A 1 222 ? 17.581 0.660 -0.343 1.00 50.22 222 ALA A CA 1
ATOM 1712 C C . ALA A 1 222 ? 18.918 1.427 -0.415 1.00 50.22 222 ALA A C 1
ATOM 1714 O O . ALA A 1 222 ? 19.929 0.933 0.087 1.00 50.22 222 ALA A O 1
ATOM 1715 N N . TYR A 1 223 ? 18.932 2.599 -1.058 1.00 56.25 223 TYR A N 1
ATOM 1716 C CA . TYR A 1 223 ? 20.081 3.506 -1.100 1.00 56.25 223 TYR A CA 1
ATOM 1717 C C . TYR A 1 223 ? 20.199 4.350 0.174 1.00 56.25 223 TYR A C 1
ATOM 1719 O O . TYR A 1 223 ? 21.307 4.531 0.674 1.00 56.25 223 TYR A O 1
ATOM 1727 N N . LEU A 1 224 ? 19.066 4.827 0.695 1.00 55.34 224 LEU A N 1
ATOM 1728 C CA . LEU A 1 224 ? 18.990 5.677 1.878 1.00 55.34 224 LEU A CA 1
ATOM 1729 C C . LEU A 1 224 ? 19.215 4.901 3.190 1.00 55.34 224 LEU A C 1
ATOM 1731 O O . LEU A 1 224 ? 19.781 5.458 4.119 1.00 55.34 224 LEU A O 1
ATOM 1735 N N . LYS A 1 225 ? 18.851 3.609 3.266 1.00 52.12 225 LYS A N 1
ATOM 1736 C CA . LYS A 1 225 ? 19.092 2.747 4.447 1.00 52.12 225 LYS A CA 1
ATOM 1737 C C . LYS A 1 225 ? 20.547 2.236 4.594 1.00 52.12 225 LYS A C 1
ATOM 1739 O O . LYS A 1 225 ? 20.781 1.326 5.388 1.00 52.12 225 LYS A O 1
ATOM 1744 N N . ARG A 1 226 ? 21.508 2.736 3.805 1.00 49.47 226 ARG A N 1
ATOM 1745 C CA . ARG A 1 226 ? 22.928 2.321 3.835 1.00 49.47 226 ARG A CA 1
ATOM 1746 C C . ARG A 1 226 ? 23.837 3.366 4.447 1.00 49.47 226 ARG A C 1
ATOM 1748 O O . ARG A 1 226 ? 23.667 4.550 4.090 1.00 49.47 226 ARG A O 1
#

Foldseek 3Di:
DPPDPVVQVVCCVVVVNDNAPPWDDQPPDIDGPDDPVVVCQQQQQDPLGAKEWEDAPVDPLSVVVVVLCVLLVGRYHYDYVVVDVVSQVVCCVLVVRDSAPRWMAGVNDTDGSDDSVRVCVSSVRVVPPLDDDFPEEAEAQAPVSLVVVVVCCVVPTGYAYEHADDRNPPLLVAQWDCPDPPDNIDGSVVVSPVSVDPVCQHYFHFNDDDPVGTDTDDNHVSSSVD